Protein AF-A0A2N6AGU2-F1 (afdb_monomer)

Secondary structure (DSSP, 8-state):
----S--SSSS-SS-------S----HHHHHHHH---SS--------STTSTTHHHHHHHTTTTSHHHHHHHHHHH--HHHHHHHHHHTTTS---HHHHHHHHHTTTTTS-HHHHHHHHHHHHHHHHHSS-SS---GGGS--SHHHHHHHHHHHHHHHHHHHHHHHHHHGGGS-HHHHHHHHHHHHHHHHHHHHHHHHTS---STTHHHHHHHHHHHHHHHHHHHHHHHHTT-PPPPSSS-HHHHHHHHHHHHHHHHHHHHHH-HHHHHHSS--HHHHHHHHHHHHHHHHHHHHHHHHH-TTS-GGGTHHHHHHHHHHHHHHHHHHHHTT-

Foldseek 3Di:
DDDDDDDDDDDPDPDPDDDPDDPDDDLVRLLVVLDAAPDDFAPDQPPDLVCQACQLLVLVVCLVPLVSSVVSCVVRNGLQSVLLCQCVVSVHQRDLSNSSNSLSNCCVPADVQLSVVLSVQSVVCVVVVDHPDRDHSCVRDDFLSSVLSVVVSVLVVLVVVLVVLLVVLLVPDDPVLNVLSVLLVVLLVVLLVLCLVAAQKCDDRNSSVVSSVSSSVSSVVVSVQVVCLLVVNRFFADPDFLVRLVVLLVVLLVLLLVLLVVCDDPNPVVTGHHSVSSVSSVVSLVSNLVSQLVSSCVSPVVDDSRRRNSVSSNVSSVSSVVSSVVSVVVD

Structure (mmCIF, N/CA/C/O backbone):
data_AF-A0A2N6AGU2-F1
#
_entry.id   AF-A0A2N6AGU2-F1
#
loop_
_atom_site.group_PDB
_atom_site.id
_atom_site.type_symbol
_atom_site.label_atom_id
_atom_site.label_alt_id
_atom_site.label_comp_id
_atom_site.label_asym_id
_atom_site.label_entity_id
_atom_site.label_seq_id
_atom_site.pdbx_PDB_ins_code
_atom_site.Cartn_x
_atom_site.Cartn_y
_atom_site.Cartn_z
_atom_site.occupancy
_atom_site.B_iso_or_equiv
_atom_site.auth_seq_id
_atom_site.auth_comp_id
_atom_site.auth_asym_id
_atom_site.auth_atom_id
_atom_site.pdbx_PDB_model_num
ATOM 1 N N . MET A 1 1 ? 10.082 -11.361 18.915 1.00 33.66 1 MET A N 1
ATOM 2 C CA . MET A 1 1 ? 9.966 -11.998 17.586 1.00 33.66 1 MET A CA 1
ATOM 3 C C . MET A 1 1 ? 9.867 -10.893 16.546 1.00 33.66 1 MET A C 1
ATOM 5 O O . MET A 1 1 ? 8.775 -10.422 16.294 1.00 33.66 1 MET A O 1
ATOM 9 N N . ASN A 1 2 ? 11.007 -10.411 16.050 1.00 28.41 2 ASN A N 1
ATOM 10 C CA . ASN A 1 2 ? 11.115 -9.435 14.959 1.00 28.41 2 ASN A CA 1
ATOM 11 C C . ASN A 1 2 ? 12.476 -9.676 14.291 1.00 28.41 2 ASN A C 1
ATOM 13 O O . ASN A 1 2 ? 13.447 -8.972 14.541 1.00 28.41 2 ASN A O 1
ATOM 17 N N . HIS A 1 3 ? 12.553 -10.743 13.502 1.00 26.11 3 HIS A N 1
ATOM 18 C CA . HIS A 1 3 ? 13.634 -10.974 12.549 1.00 26.11 3 HIS A CA 1
ATOM 19 C C . HIS A 1 3 ? 13.009 -10.881 11.164 1.00 26.11 3 HIS A C 1
ATOM 21 O O . HIS A 1 3 ? 12.566 -11.895 10.647 1.00 26.11 3 HIS A O 1
ATOM 27 N N . LEU A 1 4 ? 12.865 -9.667 10.625 1.00 31.89 4 LEU A N 1
ATOM 28 C CA . LEU A 1 4 ? 12.506 -9.431 9.214 1.00 31.89 4 LEU A CA 1
ATOM 29 C C . LEU A 1 4 ? 12.685 -7.955 8.820 1.00 31.89 4 LEU A C 1
ATOM 31 O O . LEU A 1 4 ? 11.910 -7.387 8.065 1.00 31.89 4 LEU A O 1
ATOM 35 N N . ALA A 1 5 ? 13.731 -7.319 9.347 1.00 33.03 5 ALA A N 1
ATOM 36 C CA . ALA A 1 5 ? 14.126 -5.965 8.966 1.00 33.03 5 ALA A CA 1
ATOM 37 C C . ALA A 1 5 ? 15.646 -5.887 8.779 1.00 33.03 5 ALA A C 1
ATOM 39 O O . ALA A 1 5 ? 16.282 -5.016 9.339 1.00 33.03 5 ALA A O 1
ATOM 40 N N . PHE A 1 6 ? 16.240 -6.848 8.068 1.00 32.69 6 PHE A N 1
ATOM 41 C CA . PHE A 1 6 ? 17.632 -6.800 7.596 1.00 32.69 6 PHE A CA 1
ATOM 42 C C . PHE A 1 6 ? 17.820 -7.901 6.542 1.00 32.69 6 PHE A C 1
ATOM 44 O O . PHE A 1 6 ? 18.349 -8.966 6.828 1.00 32.69 6 PHE A O 1
ATOM 51 N N . PHE A 1 7 ? 17.306 -7.690 5.329 1.00 29.58 7 PHE A N 1
ATOM 52 C CA . PHE A 1 7 ? 17.559 -8.601 4.200 1.00 29.58 7 PHE A CA 1
ATOM 53 C C . PHE A 1 7 ? 17.636 -7.858 2.858 1.00 29.58 7 PHE A C 1
ATOM 55 O O . PHE A 1 7 ? 17.153 -8.336 1.841 1.00 29.58 7 PHE A O 1
ATOM 62 N N . PHE A 1 8 ? 18.242 -6.665 2.855 1.00 36.88 8 PHE A N 1
ATOM 63 C CA . PHE A 1 8 ? 18.457 -5.891 1.624 1.00 36.88 8 PHE A CA 1
ATOM 64 C C . PHE A 1 8 ? 19.893 -5.395 1.408 1.00 36.88 8 PHE A C 1
ATO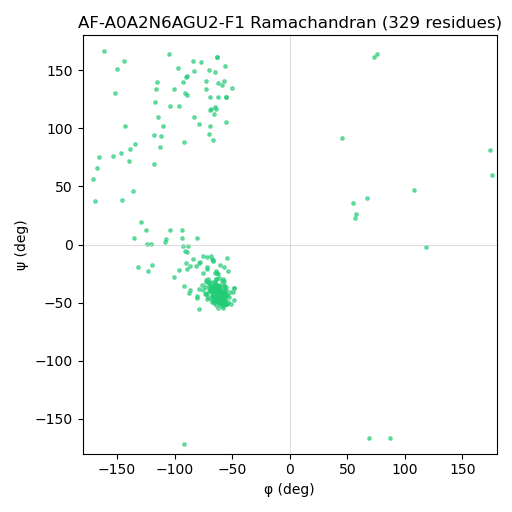M 66 O O . PHE A 1 8 ? 20.102 -4.493 0.608 1.00 36.88 8 PHE A O 1
ATOM 73 N N . LEU A 1 9 ? 20.905 -5.975 2.069 1.00 35.84 9 LEU A N 1
ATOM 74 C CA . LEU A 1 9 ? 22.280 -5.457 1.940 1.00 35.84 9 LEU A CA 1
ATOM 75 C C . LEU A 1 9 ? 23.410 -6.475 1.747 1.00 35.84 9 LEU A C 1
ATOM 77 O O . LEU A 1 9 ? 24.557 -6.062 1.672 1.00 35.84 9 LEU A O 1
AT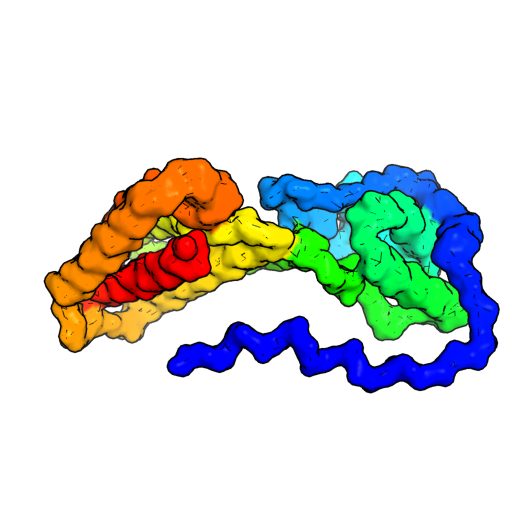OM 81 N N . TYR A 1 10 ? 23.136 -7.770 1.583 1.00 31.14 10 TYR A N 1
ATOM 82 C CA . TYR A 1 10 ? 24.204 -8.749 1.338 1.00 31.14 10 TYR A CA 1
ATOM 83 C C . TYR A 1 10 ? 23.736 -9.886 0.428 1.00 31.14 10 TYR A C 1
ATOM 85 O O . TYR A 1 10 ? 23.437 -10.966 0.919 1.00 31.14 10 TYR A O 1
ATOM 93 N N . LEU A 1 11 ? 23.668 -9.648 -0.889 1.00 33.78 11 LEU A N 1
ATOM 94 C CA . LEU A 1 11 ? 23.888 -10.703 -1.894 1.00 33.78 11 LEU A CA 1
ATOM 95 C C . LEU A 1 11 ? 24.068 -10.141 -3.321 1.00 33.78 11 LEU A C 1
ATOM 97 O O . LEU A 1 11 ? 23.242 -10.380 -4.191 1.00 33.78 11 LEU A O 1
ATOM 101 N N . SER A 1 12 ? 25.146 -9.395 -3.582 1.00 35.50 12 SER A N 1
ATOM 102 C CA . SER A 1 12 ? 25.634 -9.172 -4.961 1.00 35.50 12 SER A CA 1
ATOM 103 C C . SER A 1 12 ? 26.999 -8.479 -4.988 1.00 35.50 12 SER A C 1
ATOM 105 O O . SER A 1 12 ? 27.162 -7.424 -5.590 1.00 35.50 12 SER A O 1
ATOM 107 N N . ILE A 1 13 ? 28.000 -9.061 -4.327 1.00 43.50 13 ILE A N 1
ATOM 108 C CA . ILE A 1 13 ? 29.414 -8.765 -4.606 1.00 43.50 13 ILE A CA 1
ATOM 109 C C . ILE A 1 13 ? 30.154 -10.097 -4.559 1.00 43.50 13 ILE A C 1
ATOM 111 O O . ILE A 1 13 ? 30.661 -10.469 -3.510 1.00 43.50 13 ILE A O 1
ATOM 115 N N . SER A 1 14 ? 30.113 -10.857 -5.655 1.00 40.50 14 SER A N 1
ATOM 116 C CA . SER A 1 14 ? 31.069 -11.920 -6.026 1.00 40.50 14 SER A CA 1
ATOM 117 C C . SER A 1 14 ? 30.544 -12.629 -7.274 1.00 40.50 14 SER A C 1
ATOM 119 O O . SER A 1 14 ? 29.860 -13.634 -7.148 1.00 40.50 14 SER A O 1
ATOM 121 N N . LEU A 1 15 ? 30.781 -12.037 -8.451 1.00 39.84 15 LEU A N 1
ATOM 122 C CA . LEU A 1 15 ? 30.888 -12.669 -9.783 1.00 39.84 15 LEU A CA 1
ATOM 123 C C . LEU A 1 15 ? 31.063 -11.539 -10.822 1.00 39.84 15 LEU A C 1
ATOM 125 O O . LEU A 1 15 ? 30.243 -11.319 -11.704 1.00 39.84 15 LEU A O 1
ATOM 129 N N . LEU A 1 16 ? 32.133 -10.759 -10.656 1.00 42.75 16 LEU A N 1
ATOM 130 C CA . LEU A 1 16 ? 32.690 -9.883 -11.690 1.00 42.75 16 LEU A CA 1
ATOM 131 C C . LEU A 1 16 ? 34.108 -10.388 -11.955 1.00 42.75 16 LEU A C 1
ATOM 133 O O . LEU A 1 16 ? 35.095 -9.778 -11.558 1.00 42.75 16 LEU A O 1
ATOM 137 N N . THR A 1 17 ? 34.204 -11.570 -12.554 1.00 46.03 17 THR A N 1
ATOM 138 C CA . THR A 1 17 ? 35.455 -12.083 -13.111 1.00 46.03 17 THR A CA 1
ATOM 139 C C . THR A 1 17 ? 35.328 -12.082 -14.625 1.00 46.03 17 THR A C 1
ATOM 141 O O . THR A 1 17 ? 34.656 -12.937 -15.186 1.00 46.03 17 THR A O 1
ATOM 144 N N . GLN A 1 18 ? 35.957 -11.065 -15.219 1.00 48.44 18 GLN A N 1
ATOM 145 C CA . GLN A 1 18 ? 36.641 -11.072 -16.515 1.00 48.44 18 GLN A CA 1
ATOM 146 C C . GLN A 1 18 ? 35.924 -11.747 -17.693 1.00 48.44 18 GLN A C 1
ATOM 148 O O . GLN A 1 18 ? 36.190 -12.901 -18.002 1.00 48.44 18 GLN A O 1
ATOM 153 N N . ASP A 1 19 ? 35.165 -10.946 -18.443 1.00 41.69 19 ASP A N 1
ATOM 154 C CA . ASP A 1 19 ? 35.103 -11.077 -19.901 1.00 41.69 19 ASP A CA 1
ATOM 155 C C . ASP A 1 19 ? 35.775 -9.839 -20.505 1.00 41.69 19 ASP A C 1
ATOM 157 O O . ASP A 1 19 ? 35.185 -8.770 -20.647 1.00 41.69 19 ASP A O 1
ATOM 161 N N . THR A 1 20 ? 37.069 -9.964 -20.788 1.00 54.91 20 THR A N 1
ATOM 162 C CA . THR A 1 20 ? 37.845 -8.997 -21.565 1.00 54.91 20 THR A CA 1
ATOM 163 C C . THR A 1 20 ? 37.796 -9.406 -23.035 1.00 54.91 20 THR A C 1
ATOM 165 O O . THR A 1 20 ? 38.132 -10.548 -23.340 1.00 54.91 20 THR A O 1
ATOM 168 N N . HIS A 1 21 ? 37.462 -8.451 -23.916 1.00 45.69 21 HIS A N 1
ATOM 169 C CA . HIS A 1 21 ? 37.548 -8.484 -25.393 1.00 45.69 21 HIS A CA 1
ATOM 170 C C . HIS A 1 21 ? 36.240 -8.577 -26.203 1.00 45.69 21 HIS A C 1
ATOM 172 O O . HIS A 1 21 ? 36.178 -9.257 -27.225 1.00 45.69 21 HIS A O 1
ATOM 178 N N . ALA A 1 22 ? 35.243 -7.762 -25.861 1.00 46.53 22 ALA A N 1
ATOM 179 C CA . ALA A 1 22 ? 34.424 -7.103 -26.880 1.00 46.53 22 ALA A CA 1
ATOM 180 C C . ALA A 1 22 ? 34.661 -5.597 -26.735 1.00 46.53 22 ALA A C 1
ATOM 182 O O . ALA A 1 22 ? 34.728 -5.103 -25.617 1.00 46.53 22 ALA A O 1
ATOM 183 N N . SER A 1 23 ? 34.887 -4.878 -27.833 1.00 48.09 23 SER A N 1
ATOM 184 C CA . SER A 1 23 ? 35.089 -3.427 -27.814 1.00 48.09 23 SER A CA 1
ATOM 185 C C . SER A 1 23 ? 33.896 -2.753 -27.127 1.00 48.09 23 SER A C 1
ATOM 187 O O . SER A 1 23 ? 32.810 -2.704 -27.711 1.00 48.09 23 SER A O 1
ATOM 189 N N . ASP A 1 24 ? 34.091 -2.296 -25.888 1.00 60.16 24 ASP A N 1
ATOM 190 C CA . ASP A 1 24 ? 33.071 -1.620 -25.089 1.00 60.16 24 ASP A CA 1
ATOM 191 C C . ASP A 1 24 ? 32.754 -0.279 -25.746 1.00 60.16 24 ASP A C 1
ATOM 193 O O . ASP A 1 24 ? 33.393 0.737 -25.470 1.00 60.16 24 ASP A O 1
ATOM 197 N N . LEU A 1 25 ? 31.775 -0.279 -26.653 1.00 75.00 25 LEU A N 1
ATOM 198 C CA . LEU A 1 25 ? 31.131 0.961 -27.053 1.00 75.00 25 LEU A CA 1
ATOM 199 C C . LEU A 1 25 ? 30.620 1.627 -25.778 1.00 75.00 25 LEU A C 1
ATOM 201 O O . LEU A 1 25 ? 29.886 1.025 -24.988 1.00 75.00 25 LEU A O 1
ATOM 205 N N . SER A 1 26 ? 31.001 2.881 -25.588 1.00 89.50 26 SER A N 1
ATOM 206 C CA . SER A 1 26 ? 30.411 3.724 -24.561 1.00 89.50 26 SER A CA 1
ATOM 207 C C . SER A 1 26 ? 28.895 3.794 -24.763 1.00 89.50 26 SER A C 1
ATOM 209 O O . SER A 1 26 ? 28.383 3.679 -25.882 1.00 89.50 26 SER A O 1
ATOM 211 N N . PHE A 1 27 ? 28.136 4.034 -23.693 1.00 91.12 27 PHE A N 1
ATOM 212 C CA . PHE A 1 27 ? 26.681 4.176 -23.819 1.00 91.12 27 PHE A CA 1
ATOM 213 C C . PHE A 1 27 ? 26.285 5.304 -24.782 1.00 91.12 27 PHE A C 1
ATOM 215 O O . PHE A 1 27 ? 25.275 5.187 -25.472 1.00 91.12 27 PHE A O 1
ATOM 222 N N . VAL A 1 28 ? 27.116 6.345 -24.899 1.00 91.69 28 VAL A N 1
ATOM 223 C CA . VAL A 1 28 ? 26.940 7.438 -25.867 1.00 91.69 28 VAL A CA 1
ATOM 224 C C . VAL A 1 28 ? 27.017 6.924 -27.304 1.00 91.69 28 VAL A C 1
ATOM 226 O O . VAL A 1 28 ? 26.175 7.281 -28.129 1.00 91.69 28 VAL A O 1
ATOM 229 N N . GLU A 1 29 ? 27.982 6.062 -27.621 1.00 95.12 29 GLU A N 1
ATOM 230 C CA . GLU A 1 29 ? 28.107 5.455 -28.950 1.00 95.12 29 GLU A CA 1
ATOM 231 C C . GLU A 1 29 ? 26.943 4.508 -29.239 1.00 95.12 29 GLU A C 1
ATOM 233 O O . GLU A 1 29 ? 26.347 4.590 -30.313 1.00 95.12 29 GLU A O 1
ATOM 238 N N . ILE A 1 30 ? 26.549 3.682 -28.261 1.00 95.44 30 ILE A N 1
ATOM 239 C CA . ILE A 1 30 ? 25.383 2.794 -28.381 1.00 95.44 30 ILE A CA 1
ATOM 240 C C . ILE A 1 30 ? 24.115 3.613 -28.665 1.00 95.44 30 ILE A C 1
ATOM 242 O O . ILE A 1 30 ? 23.354 3.286 -29.577 1.00 95.44 30 ILE A O 1
ATOM 246 N N . CYS A 1 31 ? 23.897 4.709 -27.936 1.00 96.06 31 CYS A N 1
ATOM 247 C CA . CYS A 1 31 ? 22.754 5.592 -28.152 1.00 96.06 31 CYS A CA 1
ATOM 248 C C . CYS A 1 31 ? 22.817 6.339 -29.487 1.00 96.06 31 CYS A C 1
ATOM 250 O O . CYS A 1 31 ? 21.797 6.485 -30.161 1.00 96.06 31 CYS A O 1
ATOM 252 N N . THR A 1 32 ? 24.008 6.765 -29.908 1.00 96.06 32 THR A N 1
ATOM 253 C CA . THR A 1 32 ? 24.219 7.398 -31.217 1.00 96.06 32 THR A CA 1
ATOM 254 C C . THR A 1 32 ? 23.884 6.425 -32.346 1.00 96.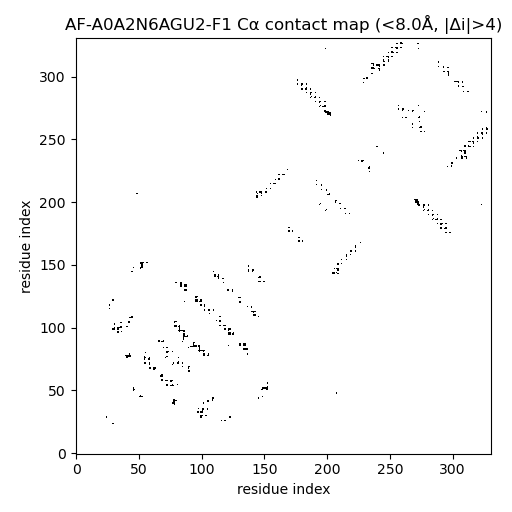06 32 THR A C 1
ATOM 256 O O . THR A 1 32 ? 23.168 6.789 -33.280 1.00 96.06 32 THR A O 1
ATOM 259 N N . GLN A 1 33 ? 24.328 5.172 -32.231 1.00 96.25 33 GLN A N 1
ATOM 260 C CA . GLN A 1 33 ? 24.053 4.113 -33.198 1.00 96.25 33 GLN A CA 1
ATOM 261 C C . GLN A 1 33 ? 22.571 3.721 -33.233 1.00 96.25 33 GLN A C 1
ATOM 263 O O . GLN A 1 33 ? 22.019 3.500 -34.311 1.00 96.25 33 GLN A O 1
ATOM 268 N N . ALA A 1 34 ? 21.908 3.666 -32.075 1.00 96.06 34 ALA A N 1
ATOM 269 C CA . ALA A 1 34 ? 20.474 3.401 -31.990 1.00 96.06 34 ALA A CA 1
ATOM 270 C C . ALA A 1 34 ? 19.624 4.509 -32.638 1.00 96.06 34 ALA A C 1
ATOM 272 O O . ALA A 1 34 ? 18.497 4.259 -33.076 1.00 96.06 34 ALA A O 1
ATOM 273 N N . GLY A 1 35 ? 20.165 5.727 -32.716 1.00 95.50 35 GLY A N 1
ATOM 274 C CA . GLY A 1 35 ? 19.489 6.889 -33.267 1.00 95.50 35 GLY A CA 1
ATOM 275 C C . GLY A 1 35 ? 18.327 7.367 -32.394 1.00 95.50 35 GLY A C 1
ATOM 276 O O . GLY A 1 35 ? 18.174 6.995 -31.231 1.00 95.50 35 GLY A O 1
ATOM 277 N N . LYS A 1 36 ? 17.485 8.235 -32.963 1.00 92.19 36 LYS A N 1
ATOM 278 C CA . LYS A 1 36 ? 16.306 8.770 -32.268 1.00 92.19 36 LYS A CA 1
ATOM 279 C C . LYS A 1 36 ? 15.082 7.875 -32.487 1.00 92.19 36 LYS A C 1
ATOM 281 O O . LYS A 1 36 ? 14.887 7.376 -33.600 1.00 92.19 36 LYS A O 1
ATOM 286 N N . PRO A 1 37 ? 14.200 7.734 -31.483 1.00 90.69 37 PRO A N 1
ATOM 287 C CA . PRO A 1 37 ? 12.948 7.017 -31.665 1.00 90.69 37 PRO A CA 1
ATOM 288 C C . PRO A 1 37 ? 12.075 7.719 -32.713 1.00 90.69 37 PRO A C 1
ATOM 290 O O . PRO A 1 37 ? 11.950 8.944 -32.728 1.00 90.69 37 PRO A O 1
ATOM 293 N N . LYS A 1 38 ? 11.422 6.934 -33.578 1.00 84.31 38 LYS A N 1
ATOM 294 C CA . LYS A 1 38 ? 10.536 7.457 -34.639 1.00 84.31 38 LYS A CA 1
ATOM 295 C C . LYS A 1 38 ? 9.304 8.178 -34.092 1.00 84.31 38 LYS A C 1
ATOM 297 O O . LYS A 1 38 ? 8.796 9.095 -34.726 1.00 84.31 38 LYS A O 1
ATOM 302 N N . ILE A 1 39 ? 8.810 7.739 -32.936 1.00 84.19 39 ILE A N 1
ATOM 303 C CA . ILE A 1 39 ? 7.701 8.375 -32.224 1.00 84.19 39 ILE A CA 1
ATOM 304 C C . ILE A 1 39 ? 8.277 8.911 -30.926 1.00 84.19 39 ILE A C 1
ATOM 306 O O . ILE A 1 39 ? 8.619 8.124 -30.043 1.00 84.19 39 ILE A O 1
ATOM 310 N N . ALA A 1 40 ? 8.379 10.233 -30.820 1.00 81.00 40 ALA A N 1
ATOM 311 C CA . ALA A 1 40 ? 8.823 10.879 -29.598 1.00 81.00 40 ALA A CA 1
ATOM 312 C C . ALA A 1 40 ? 7.808 10.602 -28.482 1.00 81.00 40 ALA A C 1
ATOM 314 O O . ALA A 1 40 ? 6.645 11.004 -28.550 1.00 81.00 40 ALA A O 1
ATOM 315 N N . LYS A 1 41 ? 8.261 9.902 -27.447 1.00 84.62 41 LYS A N 1
ATOM 316 C CA . LYS A 1 41 ? 7.528 9.702 -26.203 1.00 84.62 41 LYS A CA 1
ATOM 317 C C . LYS A 1 41 ? 8.314 10.376 -25.095 1.00 84.62 41 LYS A C 1
ATOM 319 O O . LYS A 1 41 ? 9.538 10.328 -25.087 1.00 84.62 41 LYS A O 1
ATOM 324 N N . LYS A 1 42 ? 7.610 11.041 -24.182 1.00 84.19 42 LYS A N 1
ATOM 325 C CA . LYS A 1 42 ? 8.247 11.563 -22.974 1.00 84.19 42 LYS A CA 1
ATOM 326 C C . LYS A 1 42 ? 8.552 10.387 -22.056 1.00 84.19 42 LYS A C 1
ATOM 328 O O . LYS A 1 42 ? 7.716 9.499 -21.928 1.00 84.19 42 LYS A O 1
ATOM 333 N N . CYS A 1 43 ? 9.698 10.423 -21.397 1.00 81.56 43 CYS A N 1
ATOM 334 C CA . CYS A 1 43 ? 9.962 9.565 -20.252 1.00 81.56 43 CYS A CA 1
ATOM 335 C C . CYS A 1 43 ? 9.240 10.191 -19.064 1.00 81.56 43 CYS A C 1
ATOM 337 O O . CYS A 1 43 ? 9.635 11.254 -18.581 1.00 81.56 43 CYS A O 1
ATOM 339 N N . GLN A 1 44 ? 8.104 9.613 -18.682 1.00 73.00 44 GLN A N 1
ATOM 340 C CA . GLN A 1 44 ? 7.293 10.155 -17.602 1.00 73.00 44 GLN A CA 1
ATOM 341 C C . GLN A 1 44 ? 7.711 9.501 -16.293 1.00 73.00 44 GLN A C 1
ATOM 343 O O . GLN A 1 44 ? 7.144 8.503 -15.863 1.00 73.00 44 GLN A O 1
ATOM 348 N N . PHE A 1 45 ? 8.700 10.102 -15.634 1.00 63.97 45 PHE A N 1
ATOM 349 C CA . PHE A 1 45 ? 8.961 9.809 -14.233 1.00 63.97 45 PHE A CA 1
ATOM 350 C C . PHE A 1 45 ? 8.032 10.641 -13.357 1.00 63.97 45 PHE A C 1
ATOM 352 O O . PHE A 1 45 ? 8.139 11.865 -13.283 1.00 63.97 45 PHE A O 1
ATOM 359 N N . TYR A 1 46 ? 7.076 9.968 -12.722 1.00 57.12 46 TYR A N 1
ATOM 360 C CA . TYR A 1 46 ? 6.100 10.591 -11.837 1.00 57.12 46 TYR A CA 1
ATOM 361 C C . TYR A 1 46 ? 6.791 11.059 -10.550 1.00 57.12 46 TYR A C 1
ATOM 363 O O . TYR A 1 46 ? 6.946 10.293 -9.604 1.00 57.12 46 TYR A O 1
ATOM 371 N N . SER A 1 47 ? 7.195 12.330 -10.496 1.00 45.41 47 SER A N 1
ATOM 372 C CA . SER A 1 47 ? 7.722 12.950 -9.271 1.00 45.41 47 SER A CA 1
ATOM 373 C C . SER A 1 47 ? 6.644 13.199 -8.206 1.00 45.41 47 SER A C 1
ATOM 375 O O . SER A 1 47 ? 6.976 13.512 -7.065 1.00 45.41 47 SER A O 1
ATOM 377 N N . ASN A 1 48 ? 5.358 13.053 -8.556 1.00 44.47 48 ASN A N 1
ATOM 378 C CA . ASN A 1 48 ? 4.228 13.337 -7.672 1.00 44.47 48 ASN A CA 1
ATOM 379 C C . ASN A 1 48 ? 3.419 12.057 -7.412 1.00 44.47 48 ASN A C 1
ATOM 381 O O . ASN A 1 48 ? 2.909 11.432 -8.344 1.00 44.47 48 ASN A O 1
ATOM 385 N N . SER A 1 49 ? 3.281 11.701 -6.132 1.00 42.12 49 SER A N 1
ATOM 386 C CA . SER A 1 49 ? 2.676 10.460 -5.621 1.00 42.12 49 SER A CA 1
ATOM 387 C C . SER A 1 49 ? 1.237 10.193 -6.058 1.00 42.12 49 SER A C 1
ATOM 389 O O . SER A 1 49 ? 0.797 9.051 -6.010 1.00 42.12 49 SER A O 1
ATOM 391 N N . GLU A 1 50 ? 0.512 11.214 -6.509 1.00 42.22 50 GLU A N 1
ATOM 392 C CA . GLU A 1 50 ? -0.904 11.110 -6.880 1.00 42.22 50 GLU A CA 1
ATOM 393 C C . GLU A 1 50 ? -1.138 10.484 -8.266 1.00 42.22 50 GLU A C 1
ATOM 395 O O . GLU A 1 50 ? -2.240 10.027 -8.538 1.00 42.22 50 GLU A O 1
ATOM 400 N N . ASN A 1 51 ? -0.108 10.402 -9.120 1.00 45.38 51 ASN A N 1
ATOM 401 C CA . ASN A 1 51 ? -0.199 9.810 -10.466 1.00 45.38 51 ASN A CA 1
ATOM 402 C C . ASN A 1 51 ? 0.832 8.689 -10.709 1.00 45.38 51 ASN A C 1
ATOM 404 O O . ASN A 1 51 ? 1.041 8.269 -11.849 1.00 45.38 51 ASN A O 1
ATOM 408 N N . MET A 1 52 ? 1.495 8.202 -9.652 1.00 43.41 52 MET A N 1
ATOM 409 C CA . MET A 1 52 ? 2.515 7.156 -9.755 1.00 43.41 52 MET A CA 1
ATOM 410 C C . MET A 1 52 ? 1.887 5.835 -10.212 1.00 43.41 52 MET A C 1
ATOM 412 O O . MET A 1 52 ? 1.140 5.203 -9.475 1.00 43.41 52 MET A O 1
ATOM 416 N N . GLY A 1 53 ? 2.224 5.407 -11.429 1.00 43.59 53 GLY A N 1
ATOM 417 C CA . GLY A 1 53 ? 1.964 4.050 -11.911 1.00 43.59 53 GLY A CA 1
ATOM 418 C C . GLY A 1 53 ? 1.041 3.935 -13.120 1.00 43.59 53 GLY A C 1
ATOM 419 O O . GLY A 1 53 ? 0.861 2.820 -13.592 1.00 43.59 53 GLY A O 1
ATOM 420 N N . ALA A 1 54 ? 0.479 5.023 -13.654 1.00 48.00 54 ALA A N 1
ATOM 421 C CA . ALA A 1 54 ? -0.687 4.930 -14.533 1.00 48.00 54 ALA A CA 1
ATOM 422 C C . ALA A 1 54 ? -0.451 4.311 -15.928 1.00 48.00 54 ALA A C 1
ATOM 424 O O . ALA A 1 54 ? -1.342 3.629 -16.407 1.00 48.00 54 ALA A O 1
ATOM 425 N N . MET A 1 55 ? 0.675 4.488 -16.627 1.00 53.97 55 MET A N 1
ATOM 426 C CA . MET A 1 55 ? 0.686 4.176 -18.077 1.00 53.97 55 MET A CA 1
ATOM 427 C C . MET A 1 55 ? 0.811 2.675 -18.427 1.00 53.97 55 MET A C 1
ATOM 429 O O . MET A 1 55 ? -0.110 2.132 -19.047 1.00 53.97 55 MET A O 1
ATOM 433 N N . TYR A 1 56 ? 1.843 1.958 -17.953 1.00 56.97 56 TYR A N 1
ATOM 434 C CA . TYR A 1 56 ? 1.919 0.495 -18.139 1.00 56.97 56 TYR A CA 1
ATOM 435 C C . TYR A 1 56 ? 0.734 -0.228 -17.474 1.00 56.97 56 TYR A C 1
ATOM 437 O O . TYR A 1 56 ? 0.197 -1.189 -18.021 1.00 56.97 56 TYR A O 1
ATOM 445 N N . THR A 1 57 ? 0.261 0.251 -16.315 1.00 61.81 57 THR A N 1
ATOM 446 C CA . THR A 1 57 ? -0.897 -0.345 -15.618 1.00 61.81 57 THR A CA 1
ATOM 447 C C . THR A 1 57 ? -2.209 -0.132 -16.338 1.00 61.81 57 THR A C 1
ATOM 449 O O . THR A 1 57 ? -3.001 -1.073 -16.405 1.00 61.81 57 THR A O 1
ATOM 452 N N . THR A 1 58 ? -2.423 1.057 -16.913 1.00 73.19 58 THR A N 1
ATOM 453 C CA . THR A 1 58 ? -3.634 1.374 -17.675 1.00 73.19 58 THR A CA 1
ATOM 454 C C . THR A 1 58 ? -3.809 0.354 -18.776 1.00 73.19 58 THR A C 1
ATOM 456 O O . THR A 1 58 ? -4.919 -0.103 -18.996 1.00 73.19 58 THR A O 1
ATOM 459 N N . CYS A 1 59 ? -2.727 -0.066 -19.428 1.00 84.75 59 CYS A N 1
ATOM 460 C CA . CYS A 1 59 ? -2.800 -1.039 -20.508 1.00 84.75 59 CYS A CA 1
ATOM 461 C C . CYS A 1 59 ? -2.672 -2.494 -20.040 1.00 84.75 59 CYS A C 1
ATOM 463 O O . CYS A 1 59 ? -3.040 -3.393 -20.788 1.00 84.75 59 CYS A O 1
ATOM 465 N N . ARG A 1 60 ? -2.194 -2.757 -18.817 1.00 81.56 60 ARG A N 1
ATOM 466 C CA . ARG A 1 60 ? -1.844 -4.108 -18.344 1.00 81.56 60 ARG A CA 1
ATOM 467 C C . ARG A 1 60 ? -2.986 -5.116 -18.419 1.00 81.56 60 ARG A C 1
ATOM 469 O O . ARG A 1 60 ? -2.761 -6.281 -18.725 1.00 81.56 60 ARG A O 1
ATOM 476 N N . HIS A 1 61 ? -4.217 -4.676 -18.172 1.00 83.19 61 HIS A N 1
ATOM 477 C CA . HIS A 1 61 ? -5.398 -5.537 -18.277 1.00 83.19 61 HIS A CA 1
ATOM 478 C C . HIS A 1 61 ? -5.600 -6.118 -19.693 1.00 83.19 61 HIS A C 1
ATOM 480 O O . HIS A 1 61 ? -6.300 -7.117 -19.848 1.00 83.19 61 HIS A O 1
ATOM 486 N N . LEU A 1 62 ? -4.956 -5.533 -20.710 1.00 88.62 62 LEU A N 1
ATOM 487 C CA . LEU A 1 62 ? -4.962 -5.988 -22.098 1.00 88.62 62 LEU A CA 1
ATOM 488 C C . LEU A 1 62 ? -3.798 -6.931 -22.436 1.00 88.62 62 LEU A C 1
ATOM 490 O O . LEU A 1 62 ? -3.761 -7.401 -23.562 1.00 88.62 62 LEU A O 1
ATOM 494 N N . GLU A 1 63 ? -2.873 -7.259 -21.520 1.00 86.31 63 GLU A N 1
ATOM 495 C CA . GLU A 1 63 ? -1.695 -8.115 -21.806 1.00 86.31 63 GLU A CA 1
ATOM 496 C C . GLU A 1 63 ? -2.052 -9.478 -22.439 1.00 86.31 63 GLU A C 1
ATOM 498 O O . GLU A 1 63 ? -1.221 -10.078 -23.120 1.00 86.31 63 GLU A O 1
ATOM 503 N N . LYS A 1 64 ? -3.288 -9.960 -22.241 1.00 90.19 64 LYS A N 1
ATOM 504 C CA . LYS A 1 64 ? -3.814 -11.191 -22.856 1.00 90.19 64 LYS A CA 1
ATOM 505 C C . LYS A 1 64 ? -4.102 -11.063 -24.358 1.00 90.19 64 LYS A C 1
ATOM 507 O O . LYS A 1 64 ? -4.151 -12.081 -25.039 1.00 90.19 64 LYS A O 1
ATOM 512 N N . ASP A 1 65 ? -4.282 -9.845 -24.862 1.00 94.69 65 ASP A N 1
ATOM 513 C CA . ASP A 1 65 ? -4.435 -9.517 -26.280 1.00 94.69 65 ASP A CA 1
ATOM 514 C C . ASP A 1 65 ? -3.271 -8.598 -26.698 1.00 94.69 65 ASP A C 1
ATOM 516 O O . ASP A 1 65 ? -3.334 -7.376 -26.519 1.00 94.69 65 ASP A O 1
ATOM 520 N N . PRO A 1 66 ? -2.178 -9.162 -27.247 1.00 92.00 66 PRO A N 1
ATOM 521 C CA . PRO A 1 66 ? -0.981 -8.397 -27.590 1.00 92.00 66 PRO A CA 1
ATOM 522 C C . PRO A 1 66 ? -1.238 -7.237 -28.560 1.00 92.00 66 PRO A C 1
ATOM 524 O O . PRO A 1 66 ? -0.563 -6.209 -28.471 1.00 92.00 66 PRO A O 1
ATOM 527 N N . ALA A 1 67 ? -2.218 -7.365 -29.459 1.00 94.38 67 ALA A N 1
ATOM 528 C CA . ALA A 1 67 ? -2.542 -6.328 -30.431 1.00 94.38 67 ALA A CA 1
ATOM 529 C C . ALA A 1 67 ? -3.226 -5.133 -29.754 1.00 94.38 67 ALA A C 1
ATOM 531 O O . ALA A 1 67 ? -2.826 -3.978 -29.963 1.00 94.38 67 ALA A O 1
ATOM 532 N N . LEU A 1 68 ? -4.215 -5.394 -28.891 1.00 93.62 68 LEU A N 1
ATOM 533 C CA . LEU A 1 68 ? -4.858 -4.352 -28.086 1.00 93.62 68 LEU A CA 1
ATOM 534 C C . LEU A 1 68 ? -3.892 -3.743 -27.071 1.00 93.62 68 LEU A C 1
ATOM 536 O O . LEU A 1 68 ? -3.880 -2.520 -26.905 1.00 93.62 68 LEU A O 1
ATOM 540 N N . PHE A 1 69 ? -3.044 -4.560 -26.447 1.00 91.00 69 PHE A N 1
ATOM 541 C CA . PHE A 1 69 ? -2.037 -4.090 -25.504 1.00 91.00 69 PHE A CA 1
ATOM 542 C C . PHE A 1 69 ? -1.054 -3.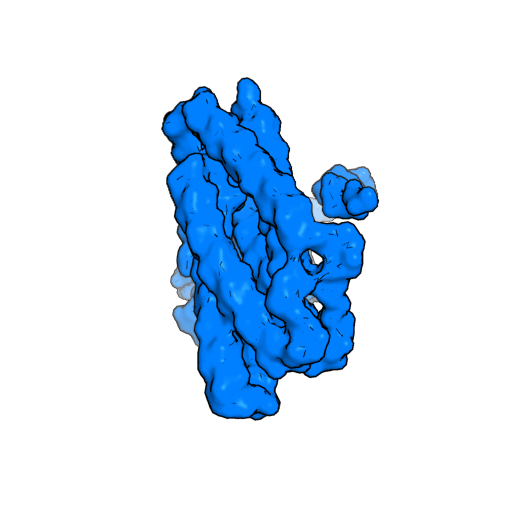132 -26.170 1.00 91.00 69 PHE A C 1
ATOM 544 O O . PHE A 1 69 ? -0.889 -2.000 -25.711 1.00 91.00 69 PHE A O 1
ATOM 551 N N . LYS A 1 70 ? -0.489 -3.525 -27.320 1.00 92.69 70 LYS A N 1
ATOM 552 C CA . LYS A 1 70 ? 0.360 -2.656 -28.140 1.00 92.69 70 LYS A CA 1
ATOM 553 C C . LYS A 1 70 ? -0.368 -1.360 -28.484 1.00 92.69 70 LYS A C 1
ATOM 555 O O . LYS A 1 70 ? 0.168 -0.282 -28.248 1.00 92.69 70 LYS A O 1
ATOM 560 N N . LYS A 1 71 ? -1.596 -1.426 -29.011 1.00 92.94 71 LYS A N 1
ATOM 561 C CA . LYS A 1 71 ? -2.373 -0.227 -29.374 1.00 92.94 71 LYS A CA 1
ATOM 562 C C . LYS A 1 71 ? -2.562 0.713 -28.180 1.00 92.94 71 LYS A C 1
ATOM 564 O O . LYS A 1 71 ? -2.448 1.931 -28.334 1.00 92.94 71 LYS A O 1
ATOM 569 N N . CYS A 1 72 ? -2.814 0.155 -27.000 1.00 91.62 72 CYS A N 1
ATOM 570 C CA . CYS A 1 72 ? -2.920 0.915 -25.767 1.00 91.62 72 CYS A CA 1
ATOM 571 C C . CYS A 1 72 ? -1.588 1.582 -25.396 1.00 91.62 72 CYS A C 1
ATOM 573 O O . CYS A 1 72 ? -1.578 2.794 -25.200 1.00 91.62 72 CYS A O 1
ATOM 575 N N . LEU A 1 73 ? -0.460 0.861 -25.404 1.00 89.81 73 LEU A N 1
ATOM 576 C CA . LEU A 1 73 ? 0.867 1.424 -25.104 1.00 89.81 73 LEU A CA 1
ATOM 577 C C . LEU A 1 73 ? 1.322 2.463 -26.145 1.00 89.81 73 LEU A C 1
ATOM 579 O O . LEU A 1 73 ? 1.925 3.477 -25.811 1.00 89.81 73 LEU A O 1
ATOM 583 N N . PHE A 1 74 ? 0.959 2.315 -27.416 1.00 90.50 74 PHE A N 1
ATOM 584 C CA . PHE A 1 74 ? 1.222 3.365 -28.404 1.00 90.50 74 PHE A CA 1
ATOM 585 C C . PHE A 1 74 ? 0.433 4.647 -28.107 1.00 90.50 74 PHE A C 1
ATOM 587 O O . PHE A 1 74 ? 0.949 5.748 -28.315 1.00 90.50 74 PHE A O 1
ATOM 594 N N . LYS A 1 75 ? -0.796 4.534 -27.590 1.00 90.94 75 LYS A N 1
ATOM 595 C CA . LYS A 1 75 ? -1.642 5.689 -27.259 1.00 90.94 75 LYS A CA 1
ATOM 596 C C . LYS A 1 75 ? -1.269 6.320 -25.916 1.00 90.94 75 LYS A C 1
ATOM 598 O O . LYS A 1 75 ? -1.127 7.536 -25.834 1.00 90.94 75 LYS A O 1
ATOM 603 N N . TYR A 1 76 ? -1.071 5.492 -24.900 1.00 88.12 76 TYR A N 1
ATOM 604 C CA . TYR A 1 76 ? -0.955 5.881 -23.499 1.00 88.12 76 TYR A CA 1
ATOM 605 C C . TYR A 1 76 ? 0.336 5.418 -22.839 1.00 88.12 76 TYR A C 1
ATOM 607 O O . TYR A 1 76 ? 0.486 5.665 -21.666 1.00 88.12 76 TYR A O 1
ATOM 615 N N . GLY A 1 77 ? 1.243 4.732 -23.519 1.00 87.31 77 GLY A N 1
ATOM 616 C CA . GLY A 1 77 ? 2.540 4.364 -22.954 1.00 87.31 77 GLY A CA 1
ATOM 617 C C . GLY A 1 77 ? 3.566 5.488 -23.078 1.00 87.31 77 GLY A C 1
ATOM 618 O O . GLY A 1 77 ? 3.445 6.376 -23.944 1.00 87.31 77 GLY A O 1
ATOM 619 N N . ASP A 1 78 ? 4.580 5.418 -22.224 1.00 89.75 78 ASP A N 1
ATOM 620 C CA . ASP A 1 78 ? 5.759 6.279 -22.232 1.00 89.75 78 ASP A CA 1
ATOM 621 C C . ASP A 1 78 ? 6.917 5.678 -23.060 1.00 89.75 78 ASP A C 1
ATOM 623 O O . ASP A 1 78 ? 6.743 4.710 -23.801 1.00 89.75 78 ASP A O 1
ATOM 627 N N . ALA A 1 79 ? 8.105 6.283 -23.015 1.00 93.06 79 ALA A N 1
ATOM 628 C CA . ALA A 1 79 ? 9.253 5.766 -23.758 1.00 93.06 79 ALA A CA 1
ATOM 629 C C . ALA A 1 79 ? 9.752 4.395 -23.253 1.00 93.06 79 ALA A C 1
ATOM 631 O O . ALA A 1 79 ? 10.121 3.556 -24.072 1.00 93.06 79 ALA A O 1
ATOM 632 N N . LEU A 1 80 ? 9.731 4.124 -21.946 1.00 92.56 80 LEU A N 1
ATOM 633 C CA . LEU A 1 80 ? 10.168 2.837 -21.391 1.00 92.56 80 LEU A CA 1
ATOM 634 C C . LEU A 1 80 ? 9.158 1.722 -21.697 1.00 92.56 80 LEU A C 1
ATOM 636 O O . LEU A 1 80 ? 9.558 0.588 -21.972 1.00 92.56 80 LEU A O 1
ATOM 640 N N . ASP A 1 81 ? 7.871 2.057 -21.765 1.00 91.44 81 ASP A N 1
ATOM 641 C CA . ASP A 1 81 ? 6.826 1.165 -22.268 1.00 91.44 81 ASP A CA 1
ATOM 642 C C . ASP A 1 81 ? 7.072 0.796 -23.736 1.00 91.44 81 ASP A C 1
ATOM 644 O O . ASP A 1 81 ? 6.997 -0.374 -24.124 1.00 91.44 81 ASP A O 1
ATOM 648 N N . MET A 1 82 ? 7.428 1.783 -24.565 1.00 94.06 82 MET A N 1
ATOM 649 C CA . MET A 1 82 ? 7.785 1.541 -25.963 1.00 94.06 82 MET A CA 1
ATOM 650 C C . MET A 1 82 ? 9.050 0.688 -26.090 1.00 94.06 82 MET A C 1
ATOM 652 O O . MET A 1 82 ? 9.099 -0.197 -26.948 1.00 94.06 82 MET A O 1
ATOM 656 N N . ALA A 1 83 ? 10.050 0.900 -25.230 1.00 95.50 83 ALA A N 1
ATOM 657 C CA . ALA A 1 83 ? 11.229 0.043 -25.179 1.00 95.50 83 ALA A CA 1
ATOM 658 C C . ALA A 1 83 ? 10.837 -1.417 -24.907 1.00 95.50 83 ALA A C 1
ATOM 660 O O . ALA A 1 83 ? 11.284 -2.305 -25.630 1.00 95.50 83 ALA A O 1
ATOM 661 N N . ALA A 1 84 ? 9.933 -1.670 -23.954 1.00 94.31 84 ALA A N 1
ATOM 662 C CA . ALA A 1 84 ? 9.423 -3.012 -23.673 1.00 94.31 84 ALA A CA 1
ATOM 663 C C . ALA A 1 84 ? 8.631 -3.617 -24.843 1.00 94.31 84 ALA A C 1
ATOM 665 O O . ALA A 1 84 ? 8.801 -4.801 -25.138 1.00 94.31 84 ALA A O 1
ATOM 666 N N . VAL A 1 85 ? 7.815 -2.828 -25.548 1.00 94.19 85 VAL A N 1
ATOM 667 C CA . VAL A 1 85 ? 7.093 -3.280 -26.752 1.00 94.19 85 VAL A CA 1
ATOM 668 C C . VAL A 1 85 ? 8.057 -3.799 -27.819 1.00 94.19 85 VAL A C 1
ATOM 670 O O . VAL A 1 85 ? 7.860 -4.901 -28.336 1.00 94.19 85 VAL A O 1
ATOM 673 N N . TYR A 1 86 ? 9.109 -3.034 -28.124 1.00 97.00 86 TYR A N 1
ATOM 674 C CA . TYR A 1 86 ? 10.084 -3.406 -29.151 1.00 97.00 86 TYR A CA 1
ATOM 675 C C . TYR A 1 86 ? 11.046 -4.503 -28.704 1.00 97.00 86 TYR A C 1
ATOM 677 O O . TYR A 1 86 ? 11.335 -5.402 -29.489 1.00 97.00 86 TYR A O 1
ATOM 685 N N . ALA A 1 87 ? 11.499 -4.474 -27.452 1.00 97.25 87 ALA A N 1
ATOM 686 C CA . ALA A 1 87 ? 12.391 -5.487 -26.903 1.00 97.25 87 ALA A CA 1
ATOM 687 C C . ALA A 1 87 ? 11.708 -6.861 -26.831 1.00 97.25 87 ALA A C 1
ATOM 689 O O . ALA A 1 87 ? 12.295 -7.864 -27.221 1.00 97.25 87 ALA A O 1
ATOM 690 N N . ASN A 1 88 ? 10.449 -6.911 -26.384 1.00 96.25 88 ASN A N 1
ATOM 691 C CA . ASN A 1 88 ? 9.729 -8.170 -26.174 1.00 96.25 88 ASN A CA 1
ATOM 692 C C . ASN A 1 88 ? 8.967 -8.672 -27.407 1.00 96.25 88 ASN A C 1
ATOM 694 O O . ASN A 1 88 ? 8.394 -9.758 -27.352 1.00 96.25 88 ASN A O 1
ATOM 698 N N . GLY A 1 89 ? 8.899 -7.895 -28.490 1.00 95.31 89 GLY A N 1
ATOM 699 C CA . GLY A 1 89 ? 8.133 -8.282 -29.673 1.00 95.31 89 GLY A CA 1
ATOM 700 C C . GLY A 1 89 ? 6.616 -8.318 -29.450 1.00 95.31 89 GLY A C 1
ATOM 701 O O . GLY A 1 89 ? 5.942 -9.236 -29.915 1.00 95.31 89 GLY A O 1
ATOM 702 N N . ILE A 1 90 ? 6.053 -7.355 -28.710 1.00 93.31 90 ILE A N 1
ATOM 703 C CA . ILE A 1 90 ? 4.608 -7.335 -28.413 1.00 93.31 90 ILE A CA 1
ATOM 704 C C . ILE A 1 90 ? 3.829 -7.029 -29.699 1.00 93.31 90 ILE A C 1
ATOM 706 O O . ILE A 1 90 ? 3.769 -5.878 -30.129 1.00 93.31 90 ILE A O 1
ATOM 710 N N . ASP A 1 91 ? 3.247 -8.064 -30.315 1.00 93.81 91 ASP A N 1
ATOM 711 C CA . ASP A 1 91 ? 2.554 -7.996 -31.614 1.00 93.81 91 ASP A CA 1
ATOM 712 C C . ASP A 1 91 ? 3.435 -7.395 -32.739 1.00 93.81 91 ASP A C 1
ATOM 714 O O . ASP A 1 91 ? 2.979 -6.609 -33.577 1.00 93.81 91 ASP A O 1
ATOM 718 N N . LEU A 1 92 ? 4.742 -7.696 -32.704 1.00 94.94 92 LEU A N 1
ATOM 719 C CA . LEU A 1 92 ? 5.753 -7.323 -33.704 1.00 94.94 92 LEU A CA 1
ATOM 720 C C . LEU A 1 92 ? 7.010 -8.203 -33.570 1.00 94.94 92 LEU A C 1
ATOM 722 O O . LEU A 1 92 ? 7.203 -8.875 -32.563 1.00 94.94 92 LEU A O 1
ATOM 726 N N . LYS A 1 93 ? 7.905 -8.190 -34.566 1.00 96.62 93 LYS A N 1
ATOM 727 C CA . LYS A 1 93 ? 9.224 -8.839 -34.432 1.00 96.62 93 LYS A CA 1
ATOM 728 C C . LYS A 1 93 ? 10.127 -8.016 -33.502 1.00 96.62 93 LYS A C 1
ATOM 730 O O . LYS A 1 93 ? 10.185 -6.804 -33.718 1.00 96.62 93 LYS A O 1
ATOM 735 N N . PRO A 1 94 ? 10.843 -8.630 -32.538 1.00 97.38 94 PRO A N 1
ATOM 736 C CA . PRO A 1 94 ? 11.755 -7.904 -31.657 1.00 97.38 94 PRO A CA 1
ATOM 737 C C . PRO A 1 94 ? 12.725 -6.993 -32.422 1.00 97.38 94 PRO A C 1
ATOM 739 O O . PRO A 1 94 ? 13.312 -7.402 -33.424 1.00 97.38 94 PRO A O 1
ATOM 742 N N . ASP A 1 95 ? 12.885 -5.759 -31.944 1.00 97.94 95 ASP A N 1
ATOM 743 C CA . ASP A 1 95 ? 13.776 -4.736 -32.507 1.00 97.94 95 ASP A CA 1
ATOM 744 C C . ASP A 1 95 ? 14.552 -4.077 -31.356 1.00 97.94 95 ASP A C 1
ATOM 746 O O . ASP A 1 95 ? 14.126 -3.078 -30.767 1.00 97.94 95 ASP A O 1
ATOM 750 N N . PHE A 1 96 ? 15.685 -4.685 -30.990 1.00 98.00 96 PHE A N 1
ATOM 751 C CA . PHE A 1 96 ? 16.482 -4.260 -29.836 1.00 98.00 96 PHE A CA 1
ATOM 752 C C . PHE A 1 96 ? 17.118 -2.884 -30.031 1.00 98.00 96 PHE A C 1
ATOM 754 O O . PHE A 1 96 ? 17.138 -2.097 -29.091 1.00 98.00 96 PHE A O 1
ATOM 761 N N . TRP A 1 97 ? 17.561 -2.541 -31.243 1.00 98.00 97 TRP A N 1
ATOM 762 C CA . TRP A 1 97 ? 18.089 -1.204 -31.529 1.00 98.00 97 TRP A CA 1
ATOM 763 C C . TRP A 1 97 ? 17.028 -0.129 -31.339 1.00 98.00 97 TRP A C 1
ATOM 765 O O . TRP A 1 97 ? 17.295 0.921 -30.754 1.00 98.00 97 TRP A O 1
ATOM 775 N N . ARG A 1 98 ? 15.786 -0.409 -31.743 1.00 97.81 98 ARG A N 1
ATOM 776 C CA . ARG A 1 98 ? 14.693 0.513 -31.461 1.00 97.81 98 ARG A CA 1
ATOM 777 C C . ARG A 1 98 ? 14.371 0.590 -29.977 1.00 97.81 98 ARG A C 1
ATOM 779 O O . ARG A 1 98 ? 14.141 1.694 -29.492 1.00 97.81 98 ARG A O 1
ATOM 786 N N . ALA A 1 99 ? 14.394 -0.523 -29.248 1.00 97.56 99 ALA A N 1
ATOM 787 C CA . ALA A 1 99 ? 14.243 -0.491 -27.796 1.00 97.56 99 ALA A CA 1
ATOM 788 C C . ALA A 1 99 ? 15.325 0.379 -27.127 1.00 97.56 99 ALA A C 1
ATOM 790 O O . ALA A 1 99 ? 14.988 1.241 -26.317 1.00 97.56 99 ALA A O 1
ATOM 791 N N . ILE A 1 100 ? 16.591 0.238 -27.541 1.00 98.12 100 ILE A N 1
ATOM 792 C CA . ILE A 1 100 ? 17.710 1.080 -27.089 1.00 98.12 100 ILE A CA 1
ATOM 793 C C . ILE A 1 100 ? 17.423 2.555 -27.384 1.00 98.12 100 ILE A C 1
ATOM 795 O O . ILE A 1 100 ? 17.547 3.372 -26.479 1.00 98.12 100 ILE A O 1
ATOM 799 N N . SER A 1 101 ? 16.951 2.907 -28.588 1.00 97.81 101 SER A N 1
ATOM 800 C CA . SER A 1 101 ? 16.640 4.308 -28.937 1.00 97.81 101 SER A CA 1
ATOM 801 C C . SER A 1 101 ? 15.623 4.952 -27.982 1.00 97.81 101 SER A C 1
ATOM 803 O O . SER A 1 101 ? 15.734 6.131 -27.644 1.00 97.81 101 SER A O 1
ATOM 805 N N . TYR A 1 102 ? 14.652 4.170 -27.496 1.00 97.00 102 TYR A N 1
ATOM 806 C CA . TYR A 1 102 ? 13.683 4.632 -26.508 1.00 97.00 102 TYR A CA 1
ATOM 807 C C . TYR A 1 102 ? 14.300 4.777 -25.114 1.00 97.00 102 TYR A C 1
ATOM 809 O O . TYR A 1 102 ? 14.063 5.795 -24.468 1.00 97.00 102 TYR A O 1
ATOM 817 N N . VAL A 1 103 ? 15.133 3.831 -24.667 1.00 96.38 103 VAL A N 1
ATOM 818 C CA . VAL A 1 103 ? 15.856 3.954 -23.385 1.00 96.38 103 VAL A CA 1
ATOM 819 C C . VAL A 1 103 ? 16.799 5.162 -23.397 1.00 96.38 103 VAL A C 1
ATOM 821 O O . VAL A 1 103 ? 16.792 5.945 -22.454 1.00 96.38 103 VAL A O 1
ATOM 824 N N . CYS A 1 104 ? 17.538 5.379 -24.487 1.00 96.62 104 CYS A N 1
ATOM 825 C CA . CYS A 1 104 ? 18.409 6.543 -24.687 1.00 96.62 104 CYS A CA 1
ATOM 826 C C . CYS A 1 104 ? 17.655 7.875 -24.624 1.00 96.62 104 CYS A C 1
ATOM 828 O O . CYS A 1 104 ? 18.194 8.869 -24.149 1.00 96.62 104 CYS A O 1
ATOM 830 N N . SER A 1 105 ? 16.380 7.908 -25.026 1.00 95.25 105 SER A N 1
ATOM 831 C CA . SER A 1 105 ? 15.557 9.113 -24.864 1.00 95.25 105 SER A CA 1
ATOM 832 C C . SER A 1 105 ? 15.223 9.450 -23.401 1.00 95.25 105 SER A C 1
ATOM 834 O O . SER A 1 105 ? 14.716 10.543 -23.146 1.00 95.25 105 SER A O 1
ATOM 836 N N . CYS A 1 106 ? 15.532 8.539 -22.464 1.00 92.69 106 CYS A N 1
ATOM 837 C CA . CYS A 1 106 ? 15.288 8.658 -21.026 1.00 92.69 106 CYS A CA 1
ATOM 838 C C . CYS A 1 106 ? 16.536 8.900 -20.170 1.00 92.69 106 CYS A C 1
ATOM 840 O O . CYS A 1 106 ? 16.410 8.903 -18.948 1.00 92.69 106 CYS A O 1
ATOM 842 N N . GLU A 1 107 ? 17.719 9.083 -20.764 1.00 90.50 107 GLU A N 1
ATOM 843 C CA . GLU A 1 107 ? 19.005 9.162 -20.047 1.00 90.50 107 GLU A CA 1
ATOM 844 C C . GLU A 1 107 ? 18.985 10.126 -18.844 1.00 90.50 107 GLU A C 1
ATOM 846 O O . GLU A 1 107 ? 19.523 9.813 -17.788 1.00 90.50 107 GLU A O 1
ATOM 851 N N . ASN A 1 108 ? 18.285 11.260 -18.960 1.00 87.62 108 ASN A N 1
ATOM 852 C CA . ASN A 1 108 ? 18.209 12.287 -17.912 1.00 87.62 108 ASN A CA 1
ATOM 853 C C . ASN A 1 108 ? 17.001 12.133 -16.965 1.00 87.62 108 ASN A C 1
ATOM 855 O O . ASN A 1 108 ? 16.728 13.028 -16.164 1.00 87.62 108 ASN A O 1
ATOM 859 N N . GLN A 1 109 ? 16.221 11.059 -17.098 1.00 87.12 109 GLN A N 1
ATOM 860 C CA . GLN A 1 109 ? 14.986 10.826 -16.340 1.00 87.12 109 GLN A CA 1
ATOM 861 C C . GLN A 1 109 ? 15.025 9.555 -15.486 1.00 87.12 109 GLN A C 1
ATOM 863 O O . GLN A 1 109 ? 14.213 9.432 -14.573 1.00 87.12 109 GLN A O 1
ATOM 868 N N . VAL A 1 110 ? 15.949 8.632 -15.758 1.00 88.38 110 VAL A N 1
ATOM 869 C CA . VAL A 1 110 ? 16.211 7.438 -14.937 1.00 88.38 110 VAL A CA 1
ATOM 870 C C . VAL A 1 110 ? 17.502 7.606 -14.138 1.00 88.38 110 VAL A C 1
ATOM 872 O O . VAL A 1 110 ? 18.321 8.472 -14.446 1.00 88.38 110 VAL A O 1
ATOM 875 N N . SER A 1 111 ? 17.715 6.779 -13.109 1.00 90.81 111 SER A N 1
ATOM 876 C CA . SER A 1 111 ? 19.021 6.772 -12.440 1.00 90.81 111 SER A CA 1
ATOM 877 C C . SER A 1 111 ? 20.114 6.276 -13.407 1.00 90.81 111 SER A C 1
ATOM 879 O O . SER A 1 111 ? 19.833 5.409 -14.241 1.00 90.81 111 SER A O 1
ATOM 881 N N . PRO A 1 112 ? 21.371 6.752 -13.299 1.00 92.69 112 PRO A N 1
ATOM 882 C CA . PRO A 1 112 ? 22.455 6.269 -14.157 1.00 92.69 112 PRO A CA 1
ATOM 883 C C . PRO A 1 112 ? 22.614 4.743 -14.108 1.00 92.69 112 PRO A C 1
ATOM 885 O O . PRO A 1 112 ? 22.690 4.096 -15.143 1.00 92.69 112 PRO A O 1
ATOM 888 N N . ALA A 1 113 ? 22.543 4.134 -12.921 1.00 93.56 113 ALA A N 1
ATOM 889 C CA . ALA A 1 113 ? 22.641 2.680 -12.783 1.00 93.56 113 ALA A CA 1
ATOM 890 C C . ALA A 1 113 ? 21.477 1.925 -13.463 1.00 93.56 113 ALA A C 1
ATOM 892 O O . ALA A 1 113 ? 21.703 0.891 -14.091 1.00 93.56 113 ALA A O 1
ATOM 893 N N . GLU A 1 114 ? 20.243 2.443 -13.375 1.00 94.50 114 GLU A N 1
ATOM 894 C CA . GLU A 1 114 ? 19.076 1.904 -14.096 1.00 94.50 114 GLU A CA 1
ATOM 895 C C . GLU A 1 114 ? 19.277 1.974 -15.614 1.00 94.50 114 GLU A C 1
ATOM 897 O O . GLU A 1 114 ? 19.038 0.993 -16.324 1.00 94.50 114 GLU A O 1
ATOM 902 N N . PHE A 1 115 ? 19.735 3.129 -16.103 1.00 95.25 115 PHE A N 1
ATOM 903 C CA . PHE A 1 115 ? 20.027 3.368 -17.511 1.00 95.25 115 PHE A CA 1
ATOM 904 C C . PHE A 1 115 ? 21.064 2.384 -18.051 1.00 95.25 115 PHE A C 1
ATOM 906 O O . PHE A 1 115 ? 20.795 1.661 -19.013 1.00 95.25 115 PHE A O 1
ATOM 913 N N . GLU A 1 116 ? 22.224 2.306 -17.399 1.00 95.12 116 GLU A N 1
ATOM 914 C CA . GLU A 1 116 ? 23.316 1.430 -17.814 1.00 95.12 116 GLU A CA 1
ATOM 915 C C . GLU A 1 116 ? 22.891 -0.037 -17.849 1.00 95.12 116 GLU A C 1
ATOM 917 O O . GLU A 1 116 ? 23.208 -0.754 -18.800 1.00 95.12 116 GLU A O 1
ATOM 922 N N . ALA A 1 117 ? 22.158 -0.496 -16.829 1.00 95.19 117 ALA A N 1
ATOM 923 C CA . ALA A 1 117 ? 21.687 -1.874 -16.756 1.00 95.19 117 ALA A CA 1
ATOM 924 C C . ALA A 1 117 ? 20.733 -2.212 -17.914 1.00 95.19 117 ALA A C 1
ATOM 926 O O . ALA A 1 117 ? 20.868 -3.269 -18.538 1.00 95.19 117 ALA A O 1
ATOM 927 N N . MET A 1 118 ? 19.812 -1.301 -18.252 1.00 96.81 118 MET A N 1
ATOM 928 C CA . MET A 1 118 ? 18.919 -1.468 -19.400 1.00 96.81 118 MET A CA 1
ATOM 929 C C . MET A 1 118 ? 19.684 -1.508 -20.726 1.00 96.81 118 MET A C 1
ATOM 931 O O . MET A 1 118 ? 19.443 -2.404 -21.538 1.00 96.81 118 MET A O 1
ATOM 935 N N . ILE A 1 119 ? 20.612 -0.568 -20.943 1.00 97.50 119 ILE A N 1
ATOM 936 C CA . ILE A 1 119 ? 21.402 -0.499 -22.179 1.00 97.50 119 ILE A CA 1
ATOM 937 C C . ILE A 1 119 ? 22.263 -1.752 -22.338 1.00 97.50 119 ILE A C 1
ATOM 939 O O . ILE A 1 119 ? 22.251 -2.348 -23.413 1.00 97.50 119 ILE A O 1
ATOM 943 N N . LYS A 1 120 ? 22.941 -2.212 -21.278 1.00 96.00 120 LYS A N 1
ATOM 944 C CA . LYS A 1 120 ? 23.760 -3.438 -21.304 1.00 96.00 120 LYS A CA 1
ATOM 945 C C . LYS A 1 120 ? 22.950 -4.657 -21.742 1.00 96.00 120 LYS A C 1
ATOM 947 O O . LYS A 1 120 ? 23.376 -5.379 -22.643 1.00 96.00 120 LYS A O 1
ATOM 952 N N . VAL A 1 121 ? 21.775 -4.879 -21.146 1.00 96.94 121 VAL A N 1
ATOM 953 C CA . VAL A 1 121 ? 20.940 -6.044 -21.489 1.00 96.94 121 VAL A CA 1
ATOM 954 C C . VAL A 1 121 ? 20.408 -5.957 -22.918 1.00 96.94 121 VAL A C 1
ATOM 956 O O . VAL A 1 121 ? 20.483 -6.940 -23.655 1.00 96.94 121 VAL A O 1
ATOM 959 N N . LEU A 1 122 ? 19.913 -4.792 -23.342 1.00 97.62 122 LEU A N 1
ATOM 960 C CA . LEU A 1 122 ? 19.403 -4.624 -24.703 1.00 97.62 122 LEU A CA 1
ATOM 961 C C . LEU A 1 122 ? 20.516 -4.714 -25.752 1.00 97.62 122 LEU A C 1
ATOM 963 O O . LEU A 1 122 ? 20.322 -5.344 -26.789 1.00 97.62 122 LEU A O 1
ATOM 967 N N . TYR A 1 123 ? 21.690 -4.137 -25.489 1.00 97.00 123 TYR A N 1
ATOM 968 C CA . TYR A 1 123 ? 22.832 -4.217 -26.396 1.00 97.00 123 TYR A CA 1
ATOM 969 C C . TYR A 1 123 ? 23.324 -5.657 -26.536 1.00 97.00 123 TYR A C 1
ATOM 971 O O . TYR A 1 123 ? 23.492 -6.129 -27.659 1.00 97.00 123 TYR A O 1
ATOM 979 N N . ARG A 1 124 ? 23.430 -6.415 -25.438 1.00 96.19 124 ARG A N 1
ATOM 980 C CA . ARG A 1 124 ? 23.725 -7.855 -25.505 1.00 96.19 124 ARG A CA 1
ATOM 981 C C . ARG A 1 124 ? 22.703 -8.600 -26.370 1.00 96.19 124 ARG A C 1
ATOM 983 O O . ARG A 1 124 ? 23.097 -9.412 -27.205 1.00 96.19 124 ARG A O 1
ATOM 990 N N . ALA A 1 125 ? 21.417 -8.262 -26.251 1.00 97.06 125 ALA A N 1
ATOM 991 C CA . ALA A 1 125 ? 20.360 -8.840 -27.078 1.00 97.06 125 ALA A CA 1
ATOM 992 C C . ALA A 1 125 ? 20.497 -8.507 -28.577 1.00 97.06 125 ALA A C 1
ATOM 994 O O . ALA A 1 125 ? 20.122 -9.327 -29.415 1.00 97.06 125 ALA A O 1
ATOM 995 N N . THR A 1 126 ? 21.084 -7.359 -28.951 1.00 96.81 126 THR A N 1
ATOM 996 C CA . THR A 1 126 ? 21.399 -7.066 -30.367 1.00 96.81 126 THR A CA 1
ATOM 997 C C . THR A 1 126 ? 22.412 -8.055 -30.949 1.00 96.81 126 THR A C 1
ATOM 999 O O . THR A 1 126 ? 22.293 -8.427 -32.116 1.00 96.81 126 THR A O 1
ATOM 1002 N N . GLN A 1 127 ? 23.363 -8.517 -30.132 1.00 95.50 127 GLN A N 1
ATOM 1003 C CA . GLN A 1 127 ? 24.435 -9.425 -30.545 1.00 95.50 127 GLN A CA 1
ATOM 1004 C C . GLN A 1 127 ? 23.948 -10.875 -30.595 1.00 95.50 127 GLN A C 1
ATOM 1006 O O . GLN A 1 127 ? 24.195 -11.597 -31.559 1.00 95.50 127 GLN A O 1
ATOM 1011 N N . THR A 1 128 ? 23.201 -11.298 -29.574 1.00 96.44 128 THR A N 1
ATOM 1012 C CA . THR A 1 128 ? 22.686 -12.671 -29.458 1.00 96.44 128 THR A CA 1
ATOM 1013 C C . THR A 1 128 ? 21.387 -12.895 -30.231 1.00 96.44 128 THR A C 1
ATOM 1015 O O . THR A 1 128 ? 20.960 -14.037 -30.394 1.00 96.44 128 THR A O 1
ATOM 1018 N N . LYS A 1 129 ? 20.738 -11.817 -30.692 1.00 95.75 129 LYS A N 1
ATOM 1019 C CA . LYS A 1 129 ? 19.386 -11.811 -31.277 1.00 95.75 129 LYS A CA 1
ATOM 1020 C C . LYS A 1 129 ? 18.317 -12.397 -30.347 1.00 95.75 129 LYS A C 1
ATOM 1022 O O . LYS A 1 129 ? 17.268 -12.829 -30.821 1.00 95.75 129 LYS A O 1
ATOM 1027 N N . ASN A 1 130 ? 18.564 -12.404 -29.037 1.00 95.12 130 ASN A N 1
ATOM 1028 C CA . ASN A 1 130 ? 17.644 -12.954 -28.052 1.00 95.12 130 ASN A CA 1
ATOM 1029 C C . ASN A 1 130 ? 17.753 -12.241 -26.697 1.00 95.12 130 ASN A C 1
ATOM 1031 O O . ASN A 1 130 ? 18.829 -11.794 -26.304 1.00 95.12 130 ASN A O 1
ATOM 1035 N N . LEU A 1 131 ? 16.645 -12.205 -25.958 1.00 95.38 131 LEU A N 1
ATOM 1036 C CA . LEU A 1 131 ? 16.625 -11.827 -24.548 1.00 95.38 131 LEU A CA 1
ATOM 1037 C C . LEU A 1 131 ? 16.564 -13.086 -23.680 1.00 95.38 131 LEU A C 1
ATOM 1039 O O . LEU A 1 131 ? 15.751 -13.971 -23.934 1.00 95.38 131 LEU A O 1
ATOM 1043 N N . GLU A 1 132 ? 17.391 -13.144 -22.635 1.00 92.19 132 GLU A N 1
ATOM 1044 C CA . GLU A 1 132 ? 17.307 -14.209 -21.623 1.00 92.19 132 GLU A CA 1
ATOM 1045 C C . GLU A 1 132 ? 15.956 -14.160 -20.892 1.00 92.19 132 GLU A C 1
ATOM 1047 O O . GLU A 1 132 ? 15.347 -15.190 -20.617 1.00 92.19 132 GLU A O 1
ATOM 1052 N N . GLU A 1 133 ? 15.448 -12.950 -20.642 1.00 92.88 133 GLU A N 1
ATOM 1053 C CA . GLU A 1 133 ? 14.162 -12.713 -19.998 1.00 92.88 133 GLU A CA 1
ATOM 1054 C C . GLU A 1 133 ? 13.452 -11.491 -20.587 1.00 92.88 133 GLU A C 1
ATOM 1056 O O . GLU A 1 133 ? 14.087 -10.586 -21.130 1.00 92.88 133 GLU A O 1
ATOM 1061 N N . LYS A 1 134 ? 12.121 -11.423 -20.437 1.00 93.81 134 LYS A N 1
ATOM 1062 C CA . LYS A 1 134 ? 11.339 -10.267 -20.903 1.00 93.81 134 LYS A CA 1
ATOM 1063 C C . LYS A 1 134 ? 11.869 -8.968 -20.290 1.00 93.81 134 LYS A C 1
ATOM 1065 O O . LYS A 1 134 ? 11.952 -8.834 -19.065 1.00 93.81 134 LYS A O 1
ATOM 1070 N N . PHE A 1 135 ? 12.162 -8.000 -21.151 1.00 95.06 135 PHE A N 1
ATOM 1071 C CA . PHE A 1 135 ? 12.592 -6.668 -20.764 1.00 95.06 135 PHE A CA 1
ATOM 1072 C C . PHE A 1 135 ? 11.436 -5.913 -20.106 1.00 95.06 135 PHE A C 1
ATOM 1074 O O . PHE A 1 135 ? 10.353 -5.780 -20.679 1.00 95.06 135 PHE A O 1
ATOM 1081 N N . HIS A 1 136 ? 11.676 -5.390 -18.908 1.00 91.44 136 HIS A N 1
ATOM 1082 C CA . HIS A 1 136 ? 10.746 -4.516 -18.207 1.00 91.44 136 HIS A CA 1
ATOM 1083 C C . HIS A 1 136 ? 11.551 -3.586 -17.300 1.00 91.44 136 HIS A C 1
ATOM 1085 O O . HIS A 1 136 ? 12.356 -4.069 -16.507 1.00 91.44 136 HIS A O 1
ATOM 1091 N N . PHE A 1 137 ? 11.299 -2.274 -17.361 1.00 90.75 137 PHE A N 1
ATOM 1092 C CA . PHE A 1 137 ? 12.039 -1.265 -16.589 1.00 90.75 137 PHE A CA 1
ATOM 1093 C C . PHE A 1 137 ? 12.179 -1.628 -15.098 1.00 90.75 137 PHE A C 1
ATOM 1095 O O . PHE A 1 137 ? 13.279 -1.642 -14.560 1.00 90.75 137 PHE A O 1
ATOM 1102 N N . CYS A 1 138 ? 11.076 -2.037 -14.460 1.00 90.38 138 CYS A N 1
ATOM 1103 C CA . CYS A 1 138 ? 11.042 -2.473 -13.058 1.00 90.38 138 CYS A CA 1
ATOM 1104 C C . CYS A 1 138 ? 12.018 -3.590 -12.649 1.00 90.38 138 CYS A C 1
ATOM 1106 O O . CYS A 1 138 ? 12.164 -3.833 -11.456 1.00 90.38 138 CYS A O 1
ATOM 1108 N N . ARG A 1 139 ? 12.673 -4.277 -13.592 1.00 92.00 139 ARG A N 1
ATOM 1109 C CA . ARG A 1 139 ? 13.729 -5.260 -13.303 1.00 92.00 139 ARG A CA 1
ATOM 1110 C C . ARG A 1 139 ? 15.099 -4.631 -13.056 1.00 92.00 139 ARG A C 1
ATOM 1112 O O . ARG A 1 139 ? 15.969 -5.291 -12.506 1.00 92.00 139 ARG A O 1
ATOM 1119 N N . TYR A 1 140 ? 15.284 -3.391 -13.490 1.00 93.88 140 TYR A N 1
ATOM 1120 C CA . TYR A 1 140 ? 16.559 -2.673 -13.456 1.00 93.88 140 TYR A CA 1
ATOM 1121 C C . TYR A 1 140 ? 16.576 -1.563 -12.409 1.00 93.88 140 TYR A C 1
ATOM 1123 O O . TYR A 1 140 ? 17.554 -0.835 -12.295 1.00 93.88 140 TYR A O 1
ATOM 1131 N N . VAL A 1 141 ? 15.483 -1.430 -11.660 1.00 90.88 141 VAL A N 1
ATOM 1132 C CA . VAL A 1 141 ? 15.286 -0.396 -10.655 1.00 90.88 141 VAL A CA 1
ATOM 1133 C C . VAL A 1 141 ? 16.305 -0.511 -9.531 1.00 90.88 141 VAL A C 1
ATOM 1135 O O . VAL A 1 141 ? 16.426 -1.549 -8.887 1.00 90.88 141 VAL A O 1
ATOM 1138 N N . THR A 1 142 ? 16.986 0.599 -9.272 1.00 89.25 142 THR A N 1
ATOM 1139 C CA . THR A 1 142 ? 17.970 0.749 -8.192 1.00 89.25 142 THR A CA 1
ATOM 1140 C C . THR A 1 142 ? 17.605 1.894 -7.255 1.00 89.25 142 THR A C 1
ATOM 1142 O O . THR A 1 142 ? 18.013 1.890 -6.095 1.00 89.25 142 THR A O 1
ATOM 1145 N N . SER A 1 143 ? 16.809 2.862 -7.721 1.00 87.00 143 SER A N 1
ATOM 1146 C CA . SER A 1 143 ? 16.322 3.956 -6.894 1.00 87.00 143 SER A CA 1
ATOM 1147 C C . SER A 1 143 ? 14.990 3.605 -6.228 1.00 87.00 143 SER A C 1
ATOM 1149 O O . SER A 1 143 ? 14.106 2.969 -6.805 1.00 87.00 143 SER A O 1
ATOM 1151 N N . SER A 1 144 ? 14.810 4.072 -4.999 1.00 85.25 144 SER A N 1
ATOM 1152 C CA . SER A 1 144 ? 13.558 3.926 -4.249 1.00 85.25 144 SER A CA 1
ATOM 1153 C C . SER A 1 144 ? 12.379 4.660 -4.899 1.00 85.25 144 SER A C 1
ATOM 1155 O O . SER A 1 144 ? 11.248 4.190 -4.797 1.00 85.25 144 SER A O 1
ATOM 1157 N N . ALA A 1 145 ? 12.627 5.760 -5.618 1.00 83.00 145 ALA A N 1
ATOM 1158 C CA . ALA A 1 145 ? 11.601 6.471 -6.380 1.00 83.00 145 ALA A CA 1
ATOM 1159 C C . ALA A 1 145 ? 11.083 5.619 -7.550 1.00 83.00 145 ALA A C 1
ATOM 1161 O O . ALA A 1 145 ? 9.873 5.424 -7.696 1.00 83.00 145 ALA A O 1
ATOM 1162 N N . SER A 1 146 ? 11.994 5.039 -8.335 1.00 85.06 146 SER A N 1
ATOM 1163 C CA . SER A 1 146 ? 11.654 4.089 -9.395 1.00 85.06 146 SER A CA 1
ATOM 1164 C C . SER A 1 146 ? 10.970 2.836 -8.830 1.00 85.06 146 SER A C 1
ATOM 1166 O O . SER A 1 146 ? 9.991 2.348 -9.399 1.00 85.06 146 SER A O 1
ATOM 1168 N N . ALA A 1 147 ? 11.415 2.346 -7.667 1.00 86.94 147 ALA A N 1
ATOM 1169 C CA . ALA A 1 147 ? 10.811 1.193 -6.996 1.00 86.94 147 ALA A CA 1
ATOM 1170 C C . ALA A 1 147 ? 9.381 1.489 -6.546 1.00 86.94 147 ALA A C 1
ATOM 1172 O O . ALA A 1 147 ? 8.486 0.677 -6.780 1.00 86.94 147 ALA A O 1
ATOM 1173 N N . ALA A 1 148 ? 9.144 2.674 -5.981 1.00 86.19 148 ALA A N 1
ATOM 1174 C CA . ALA A 1 148 ? 7.813 3.146 -5.635 1.00 86.19 148 ALA A CA 1
ATOM 1175 C C . ALA A 1 148 ? 6.895 3.213 -6.858 1.00 86.19 148 ALA A C 1
ATOM 1177 O O . ALA A 1 148 ? 5.765 2.737 -6.786 1.00 86.19 148 ALA A O 1
ATOM 1178 N N . ALA A 1 149 ? 7.369 3.735 -7.993 1.00 82.62 149 ALA A N 1
ATOM 1179 C CA . ALA A 1 149 ? 6.570 3.795 -9.219 1.00 82.62 149 ALA A CA 1
ATOM 1180 C C . ALA A 1 149 ? 6.191 2.390 -9.721 1.00 82.62 149 ALA A C 1
ATOM 1182 O O . ALA A 1 149 ? 5.038 2.129 -10.065 1.00 82.62 149 ALA A O 1
ATOM 1183 N N . CYS A 1 150 ? 7.148 1.462 -9.689 1.00 85.38 150 CYS A N 1
ATOM 1184 C CA . CYS A 1 150 ? 6.938 0.065 -10.056 1.00 85.38 150 CYS A CA 1
ATOM 1185 C C . CYS A 1 150 ? 5.995 -0.687 -9.112 1.00 85.38 150 CYS A C 1
ATOM 1187 O O . CYS A 1 150 ? 5.245 -1.565 -9.550 1.00 85.38 150 CYS A O 1
ATOM 1189 N N . TYR A 1 151 ? 6.026 -0.366 -7.820 1.00 87.00 151 TYR A N 1
ATOM 1190 C CA . TYR A 1 151 ? 5.154 -0.985 -6.832 1.00 87.00 151 TYR A CA 1
ATOM 1191 C C . TYR A 1 151 ? 3.739 -0.402 -6.858 1.00 87.00 151 TYR A C 1
ATOM 1193 O O . TYR A 1 151 ? 2.790 -1.180 -6.798 1.00 87.00 151 TYR A O 1
ATOM 1201 N N . ALA A 1 152 ? 3.579 0.912 -7.057 1.00 84.12 152 ALA A N 1
ATOM 1202 C CA . ALA A 1 152 ? 2.283 1.601 -7.115 1.00 84.12 152 ALA A CA 1
ATOM 1203 C C . ALA A 1 152 ? 1.291 0.910 -8.059 1.00 84.12 152 ALA A C 1
ATOM 1205 O O . ALA A 1 152 ? 0.123 0.694 -7.734 1.00 84.12 152 ALA A O 1
ATOM 1206 N N . ALA A 1 153 ? 1.815 0.470 -9.199 1.00 75.50 153 ALA A N 1
ATOM 1207 C CA . ALA A 1 153 ? 1.106 -0.293 -10.202 1.00 75.50 153 ALA A CA 1
ATOM 1208 C C . ALA A 1 153 ? 0.477 -1.596 -9.690 1.00 75.50 153 ALA A C 1
ATOM 1210 O O . ALA A 1 153 ? -0.680 -1.907 -9.972 1.00 75.50 153 ALA A O 1
ATOM 1211 N N . LYS A 1 154 ? 1.263 -2.384 -8.955 1.00 83.62 154 LYS A N 1
ATOM 1212 C CA . LYS A 1 154 ? 0.809 -3.641 -8.353 1.00 83.62 154 LYS A CA 1
ATOM 1213 C C . LYS A 1 154 ? -0.111 -3.357 -7.172 1.00 83.62 154 LYS A C 1
ATOM 1215 O O . LYS A 1 154 ? -1.159 -3.980 -7.057 1.00 83.62 154 LYS A O 1
ATOM 1220 N N . HIS A 1 155 ? 0.263 -2.382 -6.352 1.00 86.88 155 HIS A N 1
ATOM 1221 C CA . HIS A 1 155 ? -0.488 -1.957 -5.186 1.00 86.88 155 HIS A CA 1
ATOM 1222 C C . HIS A 1 155 ? -1.921 -1.557 -5.560 1.00 86.88 155 HIS A C 1
ATOM 1224 O O . HIS A 1 155 ? -2.850 -2.044 -4.935 1.00 86.88 155 HIS A O 1
ATOM 1230 N N . GLN A 1 156 ? -2.154 -0.764 -6.615 1.00 84.94 156 GLN A N 1
ATOM 1231 C CA . GLN A 1 156 ? -3.523 -0.391 -7.008 1.00 84.94 156 GLN A CA 1
ATOM 1232 C C . GLN A 1 156 ? -4.416 -1.611 -7.296 1.00 84.94 156 GLN A C 1
ATOM 1234 O O . GLN A 1 156 ? -5.555 -1.653 -6.835 1.00 84.94 156 GLN A O 1
ATOM 1239 N N . ALA A 1 157 ? -3.896 -2.613 -8.010 1.00 84.25 157 ALA A N 1
ATOM 1240 C CA . ALA A 1 157 ? -4.628 -3.851 -8.275 1.00 84.25 157 ALA A CA 1
ATOM 1241 C C . ALA A 1 157 ? -4.889 -4.653 -6.988 1.00 84.25 157 ALA A C 1
ATOM 1243 O O . ALA A 1 157 ? -5.985 -5.176 -6.806 1.00 84.25 157 ALA A O 1
ATOM 1244 N N . ILE A 1 158 ? -3.911 -4.708 -6.077 1.00 89.31 158 ILE A N 1
ATOM 1245 C CA . ILE A 1 158 ? -4.053 -5.374 -4.774 1.00 89.31 158 ILE A CA 1
ATOM 1246 C C . ILE A 1 158 ? -5.125 -4.682 -3.925 1.00 89.31 158 ILE A C 1
ATOM 1248 O O . ILE A 1 158 ? -6.024 -5.348 -3.421 1.00 89.31 158 ILE A O 1
ATOM 1252 N N . ILE A 1 159 ? -5.077 -3.353 -3.802 1.00 91.81 159 ILE A N 1
ATOM 1253 C CA . ILE A 1 159 ? -6.069 -2.580 -3.044 1.00 91.81 159 ILE A CA 1
ATOM 1254 C C . ILE A 1 159 ? -7.466 -2.761 -3.634 1.00 91.81 159 ILE A C 1
ATOM 1256 O O . ILE A 1 159 ? -8.417 -2.913 -2.872 1.00 91.81 159 ILE A O 1
ATOM 1260 N N . GLN A 1 160 ? -7.606 -2.763 -4.964 1.00 89.19 160 GLN A N 1
ATOM 1261 C CA . GLN A 1 160 ? -8.903 -3.012 -5.591 1.00 89.19 160 GLN A CA 1
ATOM 1262 C C . GLN A 1 160 ? -9.417 -4.418 -5.263 1.00 89.19 160 GLN A C 1
ATOM 1264 O O . GLN A 1 160 ? -10.548 -4.541 -4.812 1.00 89.19 160 GLN A O 1
ATOM 1269 N N . SER A 1 161 ? -8.575 -5.450 -5.378 1.00 92.81 161 SER A N 1
ATOM 1270 C CA . SER A 1 161 ? -8.948 -6.821 -5.003 1.00 92.81 161 SER A CA 1
ATOM 1271 C C . SER A 1 161 ? -9.393 -6.918 -3.541 1.00 92.81 161 SER A C 1
ATOM 1273 O O . SER A 1 161 ? -10.419 -7.519 -3.254 1.00 92.81 161 SER A O 1
ATOM 1275 N N . LEU A 1 162 ? -8.661 -6.293 -2.612 1.00 95.19 162 LEU A N 1
ATOM 1276 C CA . LEU A 1 162 ? -9.016 -6.297 -1.188 1.00 95.19 162 LEU A CA 1
ATOM 1277 C C . LEU A 1 162 ? -10.351 -5.587 -0.922 1.00 95.19 162 LEU A C 1
ATOM 1279 O O . LEU A 1 162 ? -11.109 -6.013 -0.053 1.00 95.19 162 LEU A O 1
ATOM 1283 N N . LYS A 1 163 ? -10.649 -4.508 -1.657 1.00 93.00 163 LYS A N 1
ATOM 1284 C CA . LYS A 1 163 ? -11.946 -3.821 -1.584 1.00 93.00 163 LYS A CA 1
ATOM 1285 C C . LYS A 1 163 ? -13.071 -4.698 -2.120 1.00 93.00 163 LYS A C 1
ATOM 1287 O O . LYS A 1 163 ? -14.081 -4.835 -1.438 1.00 93.00 163 LYS A O 1
ATOM 1292 N N . ASP A 1 164 ? -12.869 -5.332 -3.272 1.00 94.94 164 ASP A N 1
ATOM 1293 C CA . ASP A 1 164 ? -13.845 -6.246 -3.869 1.00 94.94 164 ASP A CA 1
ATOM 1294 C C . ASP A 1 164 ? -14.149 -7.419 -2.917 1.00 94.94 164 ASP A C 1
ATOM 1296 O O . ASP A 1 164 ? -15.311 -7.787 -2.734 1.00 94.94 164 ASP A O 1
ATOM 1300 N N . ASP A 1 165 ? -13.125 -7.961 -2.247 1.00 97.19 165 ASP A N 1
ATOM 1301 C CA . ASP A 1 165 ? -13.271 -9.017 -1.240 1.00 97.19 165 ASP A CA 1
ATOM 1302 C C . ASP A 1 165 ? -14.054 -8.532 -0.007 1.00 97.19 165 ASP A C 1
ATOM 1304 O O . ASP A 1 165 ? -14.977 -9.209 0.454 1.00 97.19 165 ASP A O 1
ATOM 1308 N N . LEU A 1 166 ? -13.741 -7.336 0.512 1.00 95.69 166 LEU A N 1
ATOM 1309 C CA . LEU A 1 166 ? -14.483 -6.721 1.621 1.00 95.69 166 LEU A CA 1
ATOM 1310 C C . LEU A 1 166 ? -15.954 -6.477 1.255 1.00 95.69 166 LEU A C 1
ATOM 1312 O O . LEU A 1 166 ? -16.840 -6.729 2.074 1.00 95.69 166 LEU A O 1
ATOM 1316 N N . GLU A 1 167 ? -16.237 -6.016 0.039 1.00 94.94 167 GLU A N 1
ATOM 1317 C CA . GLU A 1 167 ? -17.601 -5.819 -0.457 1.00 94.94 167 GLU A CA 1
ATOM 1318 C C . GLU A 1 167 ? -18.337 -7.152 -0.637 1.00 94.94 167 GLU A C 1
ATOM 1320 O O . GLU A 1 167 ? -19.515 -7.268 -0.278 1.00 94.94 167 GLU A O 1
ATOM 1325 N N . ALA A 1 168 ? -17.651 -8.183 -1.138 1.00 96.69 168 ALA A N 1
ATOM 1326 C CA . ALA A 1 168 ? -18.222 -9.505 -1.365 1.00 96.69 168 ALA A CA 1
ATOM 1327 C C . ALA A 1 168 ? -18.734 -10.162 -0.075 1.00 96.69 168 ALA A C 1
ATOM 1329 O O . ALA A 1 168 ? -19.777 -10.817 -0.117 1.00 96.69 168 ALA A O 1
ATOM 1330 N N . ILE A 1 169 ? -18.073 -9.936 1.066 1.00 95.94 169 ILE A N 1
ATOM 1331 C CA . ILE A 1 169 ? -18.512 -10.443 2.378 1.00 95.94 169 ILE A CA 1
ATOM 1332 C C . ILE A 1 169 ? -19.941 -9.975 2.707 1.00 95.94 169 ILE A C 1
ATOM 1334 O O . ILE A 1 169 ? -20.778 -10.771 3.147 1.00 95.94 169 ILE A O 1
ATOM 1338 N N . SER A 1 170 ? -20.259 -8.712 2.402 1.00 95.25 170 SER A N 1
ATOM 1339 C CA . SER A 1 170 ? -21.563 -8.107 2.711 1.00 95.25 170 SER A CA 1
ATOM 1340 C C . SER A 1 170 ? -22.739 -8.704 1.931 1.00 95.25 170 SER A C 1
ATOM 1342 O O . SER A 1 170 ? -23.893 -8.492 2.301 1.00 95.25 170 SER A O 1
ATOM 1344 N N . LYS A 1 171 ? -22.481 -9.477 0.864 1.00 95.81 171 LYS A N 1
ATOM 1345 C CA . LYS A 1 171 ? -23.535 -10.104 0.043 1.00 95.81 171 LYS A CA 1
ATOM 1346 C C . LYS A 1 171 ? -24.374 -11.115 0.825 1.00 95.81 171 LYS A C 1
ATOM 1348 O O . LYS A 1 171 ? -25.508 -11.379 0.442 1.00 95.81 171 LYS A O 1
ATOM 1353 N N . SER A 1 172 ? -23.817 -11.675 1.898 1.00 93.75 172 SER A N 1
ATOM 1354 C CA . SER A 1 172 ? -24.493 -12.644 2.770 1.00 93.75 172 SER A CA 1
ATOM 1355 C C . SER A 1 172 ? -25.234 -12.006 3.952 1.00 93.75 172 SER A C 1
ATOM 1357 O O . SER A 1 172 ? -25.915 -12.706 4.699 1.00 93.75 172 SER A O 1
ATOM 1359 N N . PHE A 1 173 ? -25.102 -10.691 4.145 1.00 96.81 173 PHE A N 1
ATOM 1360 C CA . PHE A 1 173 ? -25.615 -9.999 5.325 1.00 96.81 173 PHE A CA 1
ATOM 1361 C C . PHE A 1 173 ? -27.099 -9.656 5.189 1.00 96.81 173 PHE A C 1
ATOM 1363 O O . PHE A 1 173 ? -27.596 -9.353 4.103 1.00 96.81 173 PHE A O 1
ATOM 1370 N N . SER A 1 174 ? -27.810 -9.633 6.319 1.00 96.56 174 SER A N 1
ATOM 1371 C CA . SER A 1 174 ? -29.145 -9.026 6.384 1.00 96.56 174 SER A CA 1
ATOM 1372 C C . SER A 1 174 ? -29.082 -7.516 6.082 1.00 96.56 174 SER A C 1
ATOM 1374 O O . SER A 1 174 ? -28.022 -6.904 6.233 1.00 96.56 174 SER A O 1
ATOM 1376 N N . PRO A 1 175 ? -30.200 -6.856 5.717 1.00 96.44 175 PRO A N 1
ATOM 1377 C CA . PRO A 1 175 ? -30.197 -5.414 5.444 1.00 96.44 175 PRO A CA 1
ATOM 1378 C C . PRO A 1 175 ? -29.661 -4.554 6.601 1.00 96.44 175 PRO A C 1
ATOM 1380 O O . PRO A 1 175 ? -28.971 -3.564 6.365 1.00 96.44 175 PRO A O 1
ATOM 1383 N N . ALA A 1 176 ? -29.942 -4.945 7.849 1.00 94.00 176 ALA A N 1
ATOM 1384 C CA . ALA A 1 176 ? -29.433 -4.256 9.036 1.00 94.00 176 ALA A CA 1
ATOM 1385 C C . ALA A 1 176 ? -27.906 -4.410 9.169 1.00 94.00 176 ALA A C 1
ATOM 1387 O O . ALA A 1 176 ? -27.203 -3.406 9.270 1.00 94.00 176 ALA A O 1
ATOM 1388 N N . GLN A 1 177 ? -27.402 -5.646 9.066 1.00 96.19 177 GLN A N 1
ATOM 1389 C CA . GLN A 1 177 ? -25.964 -5.949 9.106 1.00 96.19 177 GLN A CA 1
ATOM 1390 C C . GLN A 1 177 ? -25.198 -5.302 7.948 1.00 96.19 177 GLN A C 1
ATOM 1392 O O . GLN A 1 177 ? -24.065 -4.863 8.105 1.00 96.19 177 GLN A O 1
ATOM 1397 N N . LYS A 1 178 ? -25.806 -5.214 6.763 1.00 97.44 178 LYS A N 1
ATOM 1398 C CA . LYS A 1 178 ? -25.188 -4.547 5.618 1.00 97.44 178 LYS A CA 1
ATOM 1399 C C . LYS A 1 178 ? -24.986 -3.055 5.888 1.00 97.44 178 LYS A C 1
ATOM 1401 O O . LYS A 1 178 ? -23.903 -2.535 5.642 1.00 97.44 178 LYS A O 1
ATOM 1406 N N . LYS A 1 179 ? -25.985 -2.381 6.467 1.00 97.06 179 LYS A N 1
ATOM 1407 C CA . LYS A 1 179 ? -25.902 -0.954 6.813 1.00 97.06 179 LYS A CA 1
ATOM 1408 C C . LYS A 1 179 ? -24.831 -0.667 7.876 1.00 97.06 179 LYS A C 1
ATOM 1410 O O . LYS A 1 179 ? -24.075 0.301 7.745 1.00 97.06 179 LYS A O 1
ATOM 1415 N N . SER A 1 180 ? -24.768 -1.475 8.938 1.00 97.00 180 SER A N 1
ATOM 1416 C CA . SER A 1 180 ? -23.735 -1.340 9.977 1.00 97.00 180 SER A CA 1
ATOM 1417 C C . SER A 1 180 ? -22.338 -1.606 9.403 1.00 97.00 180 SER A C 1
ATOM 1419 O O . SER A 1 180 ? -21.407 -0.846 9.676 1.00 97.00 180 SER A O 1
ATOM 1421 N N . TYR A 1 181 ? -22.211 -2.609 8.531 1.00 97.94 181 TYR A N 1
ATOM 1422 C CA . TYR A 1 181 ? -20.971 -2.951 7.846 1.00 97.94 181 TYR A CA 1
ATOM 1423 C C . TYR A 1 181 ? -20.479 -1.860 6.890 1.00 97.94 181 TYR A C 1
ATOM 1425 O O . TYR A 1 181 ? -19.306 -1.504 6.937 1.00 97.94 181 TYR A O 1
ATOM 1433 N N . GLU A 1 182 ? -21.352 -1.264 6.077 1.00 97.69 182 GLU A N 1
ATOM 1434 C CA . GLU A 1 182 ? -20.999 -0.131 5.205 1.00 97.69 182 GLU A CA 1
ATOM 1435 C C . GLU A 1 182 ? -20.485 1.065 6.023 1.00 97.69 182 GLU A C 1
ATOM 1437 O O . GLU A 1 182 ? -19.448 1.656 5.712 1.00 97.69 182 GLU A O 1
ATOM 1442 N N . THR A 1 183 ? -21.165 1.375 7.131 1.00 98.06 183 THR A N 1
ATOM 1443 C CA . THR A 1 183 ? -20.763 2.446 8.059 1.00 98.06 183 THR A CA 1
ATOM 1444 C C . THR A 1 183 ? -19.406 2.152 8.713 1.00 98.06 183 THR A C 1
ATOM 1446 O O . THR A 1 183 ? -18.593 3.057 8.932 1.00 98.06 183 THR A O 1
ATOM 1449 N N . PHE A 1 184 ? -19.138 0.881 9.011 1.00 98.06 184 PHE A N 1
ATOM 1450 C CA . PHE A 1 184 ? -17.851 0.409 9.509 1.00 98.06 184 PHE A CA 1
ATOM 1451 C C . PHE A 1 184 ? -16.736 0.498 8.460 1.00 98.06 184 PHE A C 1
ATOM 1453 O O . PHE A 1 184 ? -15.663 1.012 8.770 1.00 98.06 184 PHE A O 1
ATOM 1460 N N . LEU A 1 185 ? -16.971 0.055 7.222 1.00 98.06 185 LEU A N 1
ATOM 1461 C CA . LEU A 1 185 ? -15.972 0.138 6.155 1.00 98.06 185 LEU A CA 1
ATOM 1462 C C . LEU A 1 185 ? -15.585 1.590 5.865 1.00 98.06 185 LEU A C 1
ATOM 1464 O O . LEU A 1 185 ? -14.400 1.890 5.711 1.00 98.06 185 LEU A O 1
ATOM 1468 N N . GLN A 1 186 ? -16.558 2.505 5.866 1.00 98.31 186 GLN A N 1
ATOM 1469 C CA . GLN A 1 186 ? -16.280 3.927 5.693 1.00 98.31 186 GLN A CA 1
ATOM 1470 C C . GLN A 1 186 ? -15.418 4.485 6.834 1.00 98.31 186 GLN A C 1
ATOM 1472 O O . GLN A 1 186 ? -14.451 5.203 6.574 1.00 98.31 186 GLN A O 1
ATOM 1477 N N . SER A 1 187 ? -15.723 4.161 8.097 1.00 98.62 187 SER A N 1
ATOM 1478 C CA . SER A 1 187 ? -14.917 4.654 9.222 1.00 98.62 187 SER A CA 1
ATOM 1479 C C . SER A 1 187 ? -13.528 4.014 9.283 1.00 98.62 187 SER A C 1
ATOM 1481 O O . SER A 1 187 ? -12.569 4.694 9.652 1.00 98.62 187 SER A O 1
ATOM 1483 N N . ALA A 1 188 ? -13.392 2.751 8.867 1.00 98.31 188 ALA A N 1
ATOM 1484 C CA . ALA A 1 188 ? -12.103 2.084 8.704 1.00 98.31 188 ALA A CA 1
ATOM 1485 C C . ALA A 1 188 ? -11.253 2.776 7.629 1.00 98.31 188 ALA A C 1
ATOM 1487 O O . ALA A 1 188 ? -10.100 3.118 7.890 1.00 98.31 188 ALA A O 1
ATOM 1488 N N . HIS A 1 189 ? -11.829 3.055 6.456 1.00 97.75 189 HIS A N 1
ATOM 1489 C CA . HIS A 1 189 ? -11.154 3.787 5.386 1.00 97.75 189 HIS A CA 1
ATOM 1490 C C . HIS A 1 189 ? -10.714 5.188 5.836 1.00 97.75 189 HIS A C 1
ATOM 1492 O O . HIS A 1 189 ? -9.570 5.578 5.614 1.00 97.75 189 HIS A O 1
ATOM 1498 N N . ASP A 1 190 ? -11.587 5.933 6.517 1.00 98.38 190 ASP A N 1
ATOM 1499 C CA . ASP A 1 190 ? -11.270 7.256 7.061 1.00 98.38 190 ASP A CA 1
ATOM 1500 C C . ASP A 1 190 ? -10.102 7.220 8.059 1.00 98.38 190 ASP A C 1
ATOM 1502 O O . ASP A 1 190 ? -9.229 8.093 8.032 1.00 98.38 190 ASP A O 1
ATOM 1506 N N . PHE A 1 191 ? -10.086 6.224 8.951 1.00 98.69 191 PHE A N 1
ATOM 1507 C CA . PHE A 1 191 ? -9.004 6.023 9.910 1.00 98.69 191 PHE A CA 1
ATOM 1508 C C . PHE A 1 191 ? -7.689 5.665 9.209 1.00 98.69 191 PHE A C 1
ATOM 1510 O O . PHE A 1 191 ? -6.685 6.335 9.452 1.00 98.69 191 PHE A O 1
ATOM 1517 N N . ILE A 1 192 ? -7.703 4.674 8.312 1.00 98.19 192 ILE A N 1
ATOM 1518 C CA . ILE A 1 192 ? -6.525 4.241 7.547 1.00 98.19 192 ILE A CA 1
ATOM 1519 C C . ILE A 1 192 ? -5.964 5.413 6.742 1.00 98.19 192 ILE A C 1
ATOM 1521 O O . ILE A 1 192 ? -4.780 5.715 6.850 1.00 98.19 192 ILE A O 1
ATOM 1525 N N . LYS A 1 193 ? -6.807 6.141 6.003 1.00 96.75 193 LYS A N 1
ATOM 1526 C CA . LYS A 1 193 ? -6.374 7.317 5.243 1.00 96.75 193 LYS A CA 1
ATOM 1527 C C . LYS A 1 193 ? -5.728 8.365 6.152 1.00 96.75 193 LYS A C 1
ATOM 1529 O O . LYS A 1 193 ? -4.657 8.868 5.836 1.00 96.75 193 LYS A O 1
ATOM 1534 N N . SER A 1 194 ? -6.350 8.675 7.292 1.00 97.50 194 SER A N 1
ATOM 1535 C CA . SER A 1 194 ? -5.787 9.631 8.251 1.00 97.50 194 SER A CA 1
ATOM 1536 C C . SER A 1 194 ? -4.436 9.161 8.797 1.00 97.50 194 SER A C 1
ATOM 1538 O O . SER A 1 194 ? -3.523 9.970 8.919 1.00 97.50 194 SER A O 1
ATOM 1540 N N . HIS A 1 195 ? -4.283 7.868 9.092 1.00 97.12 195 HIS A N 1
ATOM 1541 C CA . HIS A 1 195 ? -3.014 7.283 9.521 1.00 97.12 195 HIS A CA 1
ATOM 1542 C C . HIS A 1 195 ? -1.923 7.453 8.454 1.00 97.12 195 HIS A C 1
ATOM 1544 O O . HIS A 1 195 ? -0.866 8.009 8.745 1.00 97.12 195 HIS A O 1
ATOM 1550 N N . LEU A 1 196 ? -2.209 7.072 7.208 1.00 94.81 196 LEU A N 1
ATOM 1551 C CA . LEU A 1 196 ? -1.266 7.177 6.091 1.00 94.81 196 LEU A CA 1
ATOM 1552 C C . LEU A 1 196 ? -0.852 8.629 5.799 1.00 94.81 196 LEU A C 1
ATOM 1554 O O . LEU A 1 196 ? 0.321 8.894 5.549 1.00 94.81 196 LEU A O 1
ATOM 1558 N N . ASP A 1 197 ? -1.795 9.572 5.879 1.00 92.12 197 ASP A N 1
ATOM 1559 C CA . ASP A 1 197 ? -1.552 10.991 5.589 1.00 92.12 197 ASP A CA 1
ATOM 1560 C C . ASP A 1 197 ? -0.779 11.722 6.702 1.00 92.12 197 ASP A C 1
ATOM 1562 O O . ASP A 1 197 ? -0.227 12.802 6.468 1.00 92.12 197 ASP A O 1
ATOM 1566 N N . HIS A 1 198 ? -0.834 11.230 7.944 1.00 93.12 198 HIS A N 1
ATOM 1567 C CA . HIS A 1 198 ? -0.466 12.035 9.115 1.00 93.12 198 HIS A CA 1
ATOM 1568 C C . HIS A 1 198 ? 0.477 11.366 10.115 1.00 93.12 198 HIS A C 1
ATOM 1570 O O . HIS A 1 198 ? 1.082 12.068 10.929 1.00 93.12 198 HIS A O 1
ATOM 1576 N N . GLU A 1 199 ? 0.580 10.041 10.093 1.00 94.31 199 GLU A N 1
ATOM 1577 C CA . GLU A 1 199 ? 1.329 9.261 11.081 1.00 94.31 199 GLU A CA 1
ATOM 1578 C C . GLU A 1 199 ? 2.455 8.420 10.467 1.00 94.31 199 GLU A C 1
ATOM 1580 O O . GLU A 1 199 ? 3.192 7.770 11.200 1.00 94.31 199 GLU A O 1
ATOM 1585 N N . ILE A 1 200 ? 2.654 8.468 9.151 1.00 91.44 200 ILE A N 1
ATOM 1586 C CA . ILE A 1 200 ? 3.815 7.857 8.498 1.00 91.44 200 ILE A CA 1
ATOM 1587 C C . ILE A 1 200 ? 4.926 8.893 8.358 1.00 91.44 200 ILE A C 1
ATOM 1589 O O . ILE A 1 200 ? 4.668 10.058 8.052 1.00 91.44 200 ILE A O 1
ATOM 1593 N N . ASP A 1 201 ? 6.175 8.480 8.580 1.00 86.25 201 ASP A N 1
ATOM 1594 C CA . ASP A 1 201 ? 7.305 9.333 8.231 1.00 86.25 201 ASP A CA 1
ATOM 1595 C C . ASP A 1 201 ? 7.427 9.458 6.710 1.00 86.25 201 ASP A C 1
ATOM 1597 O O . ASP A 1 201 ? 7.661 8.484 5.995 1.00 86.25 201 ASP A O 1
ATOM 1601 N N . LEU A 1 202 ? 7.245 10.687 6.230 1.00 78.88 202 LEU A N 1
ATOM 1602 C CA . LEU A 1 202 ? 7.330 11.052 4.820 1.00 78.88 202 LEU A CA 1
ATOM 1603 C C . LEU A 1 202 ? 8.731 11.540 4.427 1.00 78.88 202 LEU A C 1
ATOM 1605 O O . LEU A 1 202 ? 8.899 12.129 3.351 1.00 78.88 202 LEU A O 1
ATOM 1609 N N . SER A 1 203 ? 9.725 11.337 5.293 1.00 81.00 203 SER A N 1
ATOM 1610 C CA . SER A 1 203 ? 11.126 11.577 4.981 1.00 81.00 203 SER A CA 1
ATOM 1611 C C . SER A 1 203 ? 11.717 10.447 4.124 1.00 81.00 203 SER A C 1
ATOM 1613 O O . SER A 1 203 ? 11.215 9.323 4.066 1.00 81.00 203 SER A O 1
ATOM 1615 N N . GLY A 1 204 ? 12.790 10.767 3.401 1.00 81.44 204 GLY A N 1
ATOM 1616 C CA . GLY A 1 204 ? 13.491 9.807 2.556 1.00 81.44 204 GLY A CA 1
ATOM 1617 C C . GLY A 1 204 ? 12.788 9.476 1.234 1.00 81.44 204 GLY A C 1
ATOM 1618 O O . GLY A 1 204 ? 11.607 9.729 0.996 1.00 81.44 204 GLY A O 1
ATOM 1619 N N . SER A 1 205 ? 13.564 8.889 0.330 1.00 77.44 205 SER A N 1
ATOM 1620 C CA . SER A 1 205 ? 13.137 8.555 -1.031 1.00 77.44 205 SER A CA 1
ATOM 1621 C C . SER A 1 205 ? 12.264 7.289 -1.103 1.00 77.44 205 SER A C 1
ATOM 1623 O O . SER A 1 205 ? 11.582 7.067 -2.098 1.00 77.44 205 SER A O 1
ATOM 1625 N N . GLY A 1 206 ? 12.237 6.481 -0.034 1.00 81.00 206 GLY A N 1
ATOM 1626 C CA . GLY A 1 206 ? 11.402 5.278 0.101 1.00 81.00 206 GLY A CA 1
ATOM 1627 C C . GLY A 1 206 ? 9.999 5.509 0.672 1.00 81.00 206 GLY A C 1
ATOM 1628 O O . GLY A 1 206 ? 9.228 4.558 0.760 1.00 81.00 206 GLY A O 1
ATOM 1629 N N . ARG A 1 207 ? 9.635 6.746 1.035 1.00 85.69 207 ARG A N 1
ATOM 1630 C CA . ARG A 1 207 ? 8.366 7.059 1.721 1.00 85.69 207 ARG A CA 1
ATOM 1631 C C . ARG A 1 207 ? 7.116 6.502 1.038 1.00 85.69 207 ARG A C 1
ATOM 1633 O O . ARG A 1 207 ? 6.223 5.990 1.702 1.00 85.69 207 ARG A O 1
ATOM 1640 N N . SER A 1 208 ? 7.057 6.561 -0.292 1.00 86.62 208 SER A N 1
ATOM 1641 C CA . SER A 1 208 ? 5.895 6.099 -1.053 1.00 86.62 208 SER A CA 1
ATOM 1642 C C . SER A 1 208 ? 5.711 4.587 -0.941 1.00 86.62 208 SER A C 1
ATOM 1644 O O . SER A 1 208 ? 4.578 4.132 -0.826 1.00 86.62 208 SER A O 1
ATOM 1646 N N . LEU A 1 209 ? 6.806 3.817 -0.905 1.00 88.88 209 LEU A N 1
ATOM 1647 C CA . LEU A 1 209 ? 6.746 2.375 -0.654 1.00 88.88 209 LEU A CA 1
ATOM 1648 C C . LEU A 1 209 ? 6.231 2.087 0.755 1.00 88.88 209 LEU A C 1
ATOM 1650 O O . LEU A 1 209 ? 5.378 1.223 0.915 1.00 88.88 209 LEU A O 1
ATOM 1654 N N . THR A 1 210 ? 6.700 2.831 1.760 1.00 90.19 210 THR A N 1
ATOM 1655 C CA . THR A 1 210 ? 6.241 2.678 3.148 1.00 90.19 210 THR A CA 1
ATOM 1656 C C . THR A 1 210 ? 4.736 2.909 3.275 1.00 90.19 210 THR A C 1
ATOM 1658 O O . THR A 1 210 ? 4.048 2.084 3.867 1.00 90.19 210 THR A O 1
ATOM 1661 N N . ILE A 1 211 ? 4.212 3.985 2.677 1.00 91.69 211 ILE A N 1
ATOM 1662 C CA . ILE A 1 211 ? 2.772 4.292 2.683 1.00 91.69 211 ILE A CA 1
ATOM 1663 C C . ILE A 1 211 ? 1.971 3.175 2.010 1.00 91.69 211 ILE A C 1
ATOM 1665 O O . ILE A 1 211 ? 0.959 2.733 2.544 1.00 91.69 211 ILE A O 1
ATOM 1669 N N . MET A 1 212 ? 2.416 2.717 0.837 1.00 92.50 212 MET A N 1
ATOM 1670 C CA . MET A 1 212 ? 1.726 1.665 0.088 1.00 92.50 212 MET A CA 1
ATOM 1671 C C . MET A 1 212 ? 1.735 0.328 0.844 1.00 92.50 212 MET A C 1
ATOM 1673 O O . MET A 1 212 ? 0.698 -0.320 0.945 1.00 92.50 212 MET A O 1
ATOM 1677 N N . ASN A 1 213 ? 2.871 -0.056 1.431 1.00 93.38 213 ASN A N 1
ATOM 1678 C CA . ASN A 1 213 ? 2.974 -1.274 2.236 1.00 93.38 213 ASN A CA 1
ATOM 1679 C C . ASN A 1 213 ? 2.066 -1.213 3.472 1.00 93.38 213 ASN A C 1
ATOM 1681 O O . ASN A 1 213 ? 1.311 -2.149 3.712 1.00 93.38 213 ASN A O 1
ATOM 1685 N N . GLU A 1 214 ? 2.082 -0.104 4.225 1.00 95.50 214 GLU A N 1
ATOM 1686 C CA . GLU A 1 214 ? 1.209 0.053 5.398 1.00 95.50 214 GLU A CA 1
ATOM 1687 C C . GLU A 1 214 ? -0.273 0.015 4.990 1.00 95.50 214 GLU A C 1
ATOM 1689 O O . GLU A 1 214 ? -1.085 -0.621 5.657 1.00 95.50 214 GLU A O 1
ATOM 1694 N N . HIS A 1 215 ? -0.645 0.644 3.871 1.00 96.25 215 HIS A N 1
ATOM 1695 C CA . HIS A 1 215 ? -2.018 0.598 3.369 1.00 96.25 215 HIS A CA 1
ATOM 1696 C C . HIS A 1 215 ? -2.461 -0.832 3.036 1.00 96.25 215 HIS A C 1
ATOM 1698 O O . HIS A 1 215 ? -3.545 -1.255 3.447 1.00 96.25 215 HIS A O 1
ATOM 1704 N N . GLU A 1 216 ? -1.619 -1.580 2.318 1.00 96.31 216 GLU A N 1
ATOM 1705 C CA . GLU A 1 216 ? -1.865 -2.980 1.979 1.00 96.31 216 GLU A CA 1
ATOM 1706 C C . GLU A 1 216 ? -1.994 -3.847 3.242 1.00 96.31 216 GLU A C 1
ATOM 1708 O O . GLU A 1 216 ? -2.955 -4.611 3.368 1.00 96.31 216 GLU A O 1
ATOM 1713 N N . ASP A 1 217 ? -1.081 -3.699 4.204 1.00 97.06 217 ASP A N 1
ATOM 1714 C CA . ASP A 1 217 ? -1.082 -4.464 5.453 1.00 97.06 217 ASP A CA 1
ATOM 1715 C C . ASP A 1 217 ? -2.322 -4.175 6.310 1.00 97.06 217 ASP A C 1
ATOM 1717 O O . ASP A 1 217 ? -2.940 -5.104 6.844 1.00 97.06 217 ASP A O 1
ATOM 1721 N N . LEU A 1 218 ? -2.742 -2.909 6.402 1.00 97.50 218 LEU A N 1
ATOM 1722 C CA . LEU A 1 218 ? -3.943 -2.516 7.139 1.00 97.50 218 LEU A CA 1
ATOM 1723 C C . LEU A 1 218 ? -5.219 -3.078 6.507 1.00 97.50 218 LEU A C 1
ATOM 1725 O O . LEU A 1 218 ? -6.082 -3.578 7.232 1.00 97.50 218 LEU A O 1
ATOM 1729 N N . LEU A 1 219 ? -5.340 -3.057 5.177 1.00 97.69 219 LEU A N 1
ATOM 1730 C CA . LEU A 1 219 ? -6.495 -3.649 4.498 1.00 97.69 219 LEU A CA 1
ATOM 1731 C C . LEU A 1 219 ? -6.503 -5.178 4.582 1.00 97.69 219 LEU A C 1
ATOM 1733 O O . LEU A 1 219 ? -7.566 -5.762 4.791 1.00 97.69 219 LEU A O 1
ATOM 1737 N N . LYS A 1 220 ? -5.345 -5.842 4.489 1.00 97.94 220 LYS A N 1
ATOM 1738 C CA . LYS A 1 220 ? -5.247 -7.293 4.714 1.00 97.94 220 LYS A CA 1
ATOM 1739 C C . LYS A 1 220 ? -5.650 -7.671 6.134 1.00 97.94 220 LYS A C 1
ATOM 1741 O O . LYS A 1 220 ? -6.381 -8.642 6.325 1.00 97.94 220 LYS A O 1
ATOM 1746 N N . LEU A 1 221 ? -5.191 -6.913 7.131 1.00 97.25 221 LEU A N 1
ATOM 1747 C CA . LEU A 1 221 ? -5.568 -7.128 8.526 1.00 97.25 221 LEU A CA 1
ATOM 1748 C C . LEU A 1 221 ? -7.074 -6.922 8.729 1.00 97.25 221 LEU A C 1
ATOM 1750 O O . LEU A 1 221 ? -7.709 -7.737 9.401 1.00 97.25 221 LEU A O 1
ATOM 1754 N N . LEU A 1 222 ? -7.646 -5.876 8.128 1.00 97.62 222 LEU A N 1
ATOM 1755 C CA . LEU A 1 222 ? -9.082 -5.602 8.149 1.00 97.62 222 LEU A CA 1
ATOM 1756 C C . LEU A 1 222 ? -9.876 -6.766 7.545 1.00 97.62 222 LEU A C 1
ATOM 1758 O O . LEU A 1 222 ? -10.751 -7.316 8.212 1.00 97.62 222 LEU A O 1
ATOM 1762 N N . LEU A 1 223 ? -9.524 -7.187 6.326 1.00 97.94 223 LEU A N 1
ATOM 1763 C CA . LEU A 1 223 ? -10.163 -8.300 5.624 1.00 97.94 223 LEU A CA 1
ATOM 1764 C C . LEU A 1 223 ? -10.101 -9.587 6.448 1.00 97.94 223 LEU A C 1
ATOM 1766 O O . LEU A 1 223 ? -11.131 -10.213 6.692 1.00 97.94 223 LEU A O 1
ATOM 1770 N N . LYS A 1 224 ? -8.913 -9.946 6.946 1.00 97.88 224 LYS A N 1
ATOM 1771 C CA . LYS A 1 224 ? -8.729 -11.117 7.808 1.00 97.88 224 LYS A CA 1
ATOM 1772 C C . LYS A 1 224 ? -9.622 -11.051 9.049 1.00 97.88 224 LYS A C 1
ATOM 1774 O O . LYS A 1 224 ? -10.304 -12.024 9.355 1.00 97.88 224 LYS A O 1
ATOM 1779 N N . THR A 1 225 ? -9.639 -9.910 9.737 1.00 96.69 225 THR A N 1
ATOM 1780 C CA . THR A 1 225 ? -10.430 -9.719 10.963 1.00 96.69 225 THR A CA 1
ATOM 1781 C C . THR A 1 225 ? -11.923 -9.906 10.693 1.00 96.69 225 THR A C 1
ATOM 1783 O O . THR A 1 225 ? -12.612 -10.551 11.481 1.00 96.69 225 THR A O 1
ATOM 1786 N N . ILE A 1 226 ? -12.429 -9.390 9.569 1.00 97.06 226 ILE A N 1
ATOM 1787 C CA . ILE A 1 226 ? -13.840 -9.534 9.198 1.00 97.06 226 ILE A CA 1
ATOM 1788 C C . ILE A 1 226 ? -14.176 -10.962 8.775 1.00 97.06 226 ILE A C 1
ATOM 1790 O O . ILE A 1 226 ? -15.198 -11.484 9.215 1.00 97.06 226 ILE A O 1
ATOM 1794 N N . ILE A 1 227 ? -13.321 -11.626 7.996 1.00 97.12 227 ILE A N 1
ATOM 1795 C CA . ILE A 1 227 ? -13.511 -13.042 7.649 1.00 97.12 227 ILE A CA 1
ATOM 1796 C C . ILE A 1 227 ? -13.580 -13.895 8.921 1.00 97.12 227 ILE A C 1
ATOM 1798 O O . ILE A 1 227 ? -14.487 -14.713 9.069 1.00 97.12 227 ILE A O 1
ATOM 1802 N N . GLU A 1 228 ? -12.654 -13.693 9.861 1.00 97.19 228 GLU A N 1
ATOM 1803 C CA . GLU A 1 228 ? -12.655 -14.414 11.135 1.00 97.19 228 GLU A CA 1
ATOM 1804 C C . GLU A 1 228 ? -13.915 -14.104 11.959 1.00 97.19 228 GLU A C 1
ATOM 1806 O O . GLU A 1 228 ? -14.487 -15.016 12.557 1.00 97.19 228 GLU A O 1
ATOM 1811 N N . LEU A 1 229 ? -14.382 -12.850 11.980 1.00 96.19 229 LEU A N 1
ATOM 1812 C CA . LEU A 1 229 ? -15.597 -12.454 12.697 1.00 96.19 229 LEU A CA 1
ATOM 1813 C C . LEU A 1 229 ? -16.842 -13.136 12.118 1.00 96.19 229 LEU A C 1
ATOM 1815 O O . LEU A 1 229 ? -17.587 -13.780 12.855 1.00 96.19 229 LEU A O 1
ATOM 1819 N N . VAL A 1 230 ? -17.042 -13.034 10.802 1.00 95.19 230 VAL A N 1
ATOM 1820 C CA . VAL A 1 230 ? -18.207 -13.597 10.099 1.00 95.19 230 VAL A CA 1
ATOM 1821 C C . VAL A 1 230 ? -18.241 -15.120 10.225 1.00 95.19 230 VAL A C 1
ATOM 1823 O O . VAL A 1 230 ? -19.301 -15.702 10.450 1.00 95.19 230 VAL A O 1
ATOM 1826 N N . ASN A 1 231 ? -17.076 -15.769 10.182 1.00 95.62 231 ASN A N 1
ATOM 1827 C CA . ASN A 1 231 ? -16.956 -17.217 10.357 1.00 95.62 231 ASN A CA 1
ATOM 1828 C C . ASN A 1 231 ? -16.978 -17.671 11.827 1.00 95.62 231 ASN A C 1
ATOM 1830 O O . ASN A 1 231 ? -16.758 -18.853 12.096 1.00 95.62 231 ASN A O 1
ATOM 1834 N N . LYS A 1 232 ? -17.220 -16.765 12.788 1.00 94.75 232 LYS A N 1
ATOM 1835 C CA . LYS A 1 232 ? -17.215 -17.040 14.241 1.00 94.75 232 LYS A CA 1
ATOM 1836 C C . LYS A 1 232 ? -15.889 -17.624 14.756 1.00 94.75 232 LYS A C 1
ATOM 1838 O O . LYS A 1 232 ? -15.851 -18.335 15.757 1.00 94.75 232 LYS A O 1
ATOM 1843 N N . GLN A 1 233 ? -14.792 -17.328 14.064 1.00 96.19 233 GLN A N 1
ATOM 1844 C CA . GLN A 1 233 ? -13.430 -17.740 14.409 1.00 96.19 233 GLN A CA 1
ATOM 1845 C C . GLN A 1 233 ? -12.675 -16.649 15.176 1.00 96.19 233 GLN A C 1
ATOM 1847 O O . GLN A 1 233 ? -11.722 -16.957 15.897 1.00 96.19 233 GLN A O 1
ATOM 1852 N N . LEU A 1 234 ? -13.108 -15.389 15.056 1.00 95.44 234 LEU A N 1
ATOM 1853 C CA . LEU A 1 234 ? -12.515 -14.278 15.786 1.00 95.44 234 LEU A CA 1
ATOM 1854 C C . LEU A 1 234 ? -12.823 -14.421 17.275 1.00 95.44 234 LEU A C 1
ATOM 1856 O O . LEU A 1 234 ? -13.976 -14.367 17.704 1.00 95.44 234 LEU A O 1
ATOM 1860 N N . LYS A 1 235 ? -11.774 -14.594 18.076 1.00 92.19 235 LYS A N 1
ATOM 1861 C CA . LYS A 1 235 ? -11.910 -14.735 19.525 1.00 92.19 235 LYS A CA 1
ATOM 1862 C C . LYS A 1 235 ? -11.857 -13.359 20.190 1.00 92.19 235 LYS A C 1
ATOM 1864 O O . LYS A 1 235 ? -10.888 -12.630 19.964 1.00 92.19 235 LYS A O 1
ATOM 1869 N N . PRO A 1 236 ? -12.832 -13.012 21.047 1.00 88.31 236 PRO A N 1
ATOM 1870 C CA . PRO A 1 236 ? -12.747 -11.793 21.835 1.00 88.31 236 PRO A CA 1
ATOM 1871 C C . PRO A 1 236 ? -11.549 -11.837 22.792 1.00 88.31 236 PRO A C 1
ATOM 1873 O O . PRO A 1 236 ? -11.019 -12.902 23.129 1.00 88.31 236 PRO A O 1
ATOM 1876 N N . ALA A 1 237 ? -11.136 -10.671 23.285 1.00 84.69 237 ALA A N 1
ATOM 1877 C CA . ALA A 1 237 ? -10.027 -10.593 24.224 1.00 84.69 237 ALA A CA 1
ATOM 1878 C C . ALA A 1 237 ? -10.374 -11.304 25.548 1.00 84.69 237 ALA A C 1
ATOM 1880 O O . ALA A 1 237 ? -11.302 -10.924 26.265 1.00 84.69 237 ALA A O 1
ATOM 1881 N N . HIS A 1 238 ? -9.610 -12.350 25.885 1.00 74.75 238 HIS A N 1
ATOM 1882 C CA . HIS A 1 238 ? -9.872 -13.166 27.075 1.00 74.75 238 HIS A CA 1
ATOM 1883 C C . HIS A 1 238 ? -9.195 -12.622 28.343 1.00 74.75 238 HIS A C 1
ATOM 1885 O O . HIS A 1 238 ? -9.788 -12.647 29.418 1.00 74.75 238 HIS A O 1
ATOM 1891 N N . LYS A 1 239 ? -7.937 -12.167 28.242 1.00 74.56 239 LYS A N 1
ATOM 1892 C CA . LYS A 1 239 ? -7.101 -11.806 29.407 1.00 74.56 239 LYS A CA 1
ATOM 1893 C C . LYS A 1 239 ? -7.035 -10.305 29.687 1.00 74.56 239 LYS A C 1
ATOM 1895 O O . LYS A 1 239 ? -6.837 -9.910 30.829 1.00 74.56 239 LYS A O 1
ATOM 1900 N N . THR A 1 240 ? -7.198 -9.479 28.660 1.00 78.75 240 THR A N 1
ATOM 1901 C CA . THR A 1 240 ? -7.076 -8.026 28.784 1.00 78.75 240 THR A CA 1
ATOM 1902 C C . THR A 1 240 ? -8.457 -7.414 28.962 1.00 78.75 240 THR A C 1
ATOM 1904 O O . THR A 1 240 ? -9.315 -7.566 28.093 1.00 78.75 240 THR A O 1
ATOM 1907 N N . SER A 1 241 ? -8.681 -6.731 30.086 1.00 82.88 241 SER A N 1
ATOM 1908 C CA . SER A 1 241 ? -9.899 -5.943 30.279 1.00 82.88 241 SER A CA 1
ATOM 1909 C C . SER A 1 241 ? -9.882 -4.704 29.381 1.00 82.88 241 SER A C 1
ATOM 1911 O O . SER A 1 241 ? -8.813 -4.161 29.088 1.00 82.88 241 SER A O 1
ATOM 1913 N N . CYS A 1 242 ? -11.065 -4.236 28.975 1.00 81.00 242 CYS A N 1
ATOM 1914 C CA . CYS A 1 242 ? -11.210 -3.008 28.188 1.00 81.00 242 CYS A CA 1
ATOM 1915 C C . CYS A 1 242 ? -10.511 -1.825 28.861 1.00 81.00 242 CYS A C 1
ATOM 1917 O O . CYS A 1 242 ? -9.623 -1.219 28.267 1.00 81.00 242 CYS A O 1
ATOM 1919 N N . ASN A 1 243 ? -10.780 -1.629 30.154 1.00 85.50 243 ASN A N 1
ATOM 1920 C CA . ASN A 1 243 ? -10.181 -0.561 30.951 1.00 85.50 243 ASN A CA 1
ATOM 1921 C C . ASN A 1 243 ? -8.643 -0.613 30.957 1.00 85.50 243 ASN A C 1
ATOM 1923 O O . ASN A 1 243 ? -7.995 0.428 30.936 1.00 85.50 243 ASN A O 1
ATOM 1927 N N . SER A 1 244 ? -8.037 -1.809 30.978 1.00 91.06 244 SER A N 1
ATOM 1928 C CA . SER A 1 244 ? -6.575 -1.937 30.960 1.00 91.06 244 SER A CA 1
ATOM 1929 C C . SER A 1 244 ? -5.987 -1.554 29.600 1.00 91.06 244 SER A C 1
ATOM 1931 O O . SER A 1 244 ? -5.022 -0.793 29.551 1.00 91.06 244 SER A O 1
ATOM 1933 N N . ALA A 1 245 ? -6.578 -2.034 28.499 1.00 92.94 245 ALA A N 1
ATOM 1934 C CA . ALA A 1 245 ? -6.115 -1.702 27.151 1.00 92.94 245 ALA A CA 1
ATOM 1935 C C . ALA A 1 245 ? -6.293 -0.207 26.840 1.00 92.94 245 ALA A C 1
ATOM 1937 O O . ALA A 1 245 ? -5.384 0.422 26.302 1.00 92.94 245 ALA A O 1
ATOM 1938 N N . GLU A 1 246 ? -7.438 0.367 27.208 1.00 94.69 246 GLU A N 1
ATOM 1939 C CA . GLU A 1 246 ? -7.734 1.789 27.017 1.00 94.69 246 GLU A CA 1
ATOM 1940 C C . GLU A 1 246 ? -6.823 2.682 27.852 1.00 94.69 246 GLU A C 1
ATOM 1942 O O . GLU A 1 246 ? -6.282 3.651 27.324 1.00 94.69 246 GLU A O 1
ATOM 1947 N N . SER A 1 247 ? -6.604 2.333 29.124 1.00 96.56 247 SER A N 1
ATOM 1948 C CA . SER A 1 247 ? -5.679 3.062 29.994 1.00 96.56 247 SER A CA 1
ATOM 1949 C C . SER A 1 247 ? -4.270 3.078 29.398 1.00 96.56 247 SER A C 1
ATOM 1951 O O . SER A 1 247 ? -3.696 4.149 29.219 1.00 96.56 247 SER A O 1
ATOM 1953 N N . GLN A 1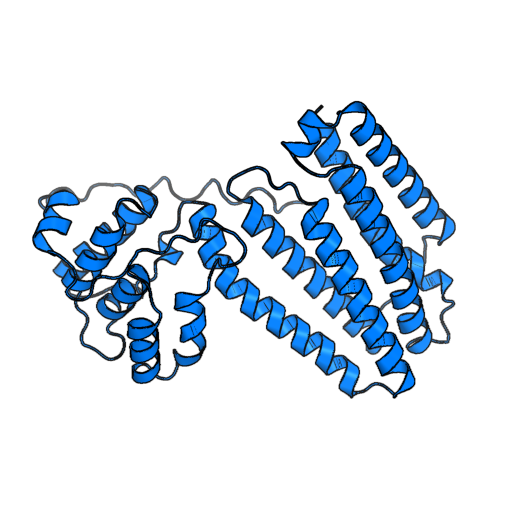 248 ? -3.757 1.920 28.960 1.00 96.81 248 GLN A N 1
ATOM 1954 C CA . GLN A 1 248 ? -2.453 1.842 28.293 1.00 96.81 248 GLN A CA 1
ATOM 1955 C C . GLN A 1 248 ? -2.406 2.671 27.003 1.00 96.81 248 GLN A C 1
ATOM 1957 O O . GLN A 1 248 ? -1.437 3.394 26.779 1.00 96.81 248 GLN A O 1
ATOM 1962 N N . MET A 1 249 ? -3.443 2.592 26.162 1.00 98.06 249 MET A N 1
ATOM 1963 C CA . MET A 1 249 ? -3.528 3.380 24.928 1.00 98.06 249 MET A CA 1
ATOM 1964 C C . MET A 1 249 ? -3.525 4.879 25.219 1.00 98.06 249 MET A C 1
ATOM 1966 O O . MET A 1 249 ? -2.790 5.614 24.564 1.00 98.06 249 MET A O 1
ATOM 1970 N N . ASN A 1 250 ? -4.303 5.330 26.203 1.00 98.25 250 ASN A N 1
ATOM 1971 C CA . ASN A 1 250 ? -4.360 6.735 26.576 1.00 98.25 250 ASN A CA 1
ATOM 1972 C C . ASN A 1 250 ? -3.028 7.211 27.164 1.00 98.25 250 ASN A C 1
ATOM 1974 O O . ASN A 1 250 ? -2.546 8.258 26.752 1.00 98.25 250 ASN A O 1
ATOM 1978 N N . THR A 1 251 ? -2.393 6.441 28.052 1.00 98.38 251 THR A N 1
ATOM 1979 C CA . THR A 1 251 ? -1.066 6.779 28.588 1.00 98.38 251 THR A CA 1
ATOM 1980 C C . THR A 1 251 ? -0.043 6.943 27.463 1.00 98.38 251 THR A C 1
ATOM 1982 O O . THR A 1 251 ? 0.561 8.006 27.352 1.00 98.38 251 THR A O 1
ATOM 1985 N N . THR A 1 252 ? 0.085 5.960 26.562 1.00 98.38 252 THR A N 1
ATOM 1986 C CA . THR A 1 252 ? 1.011 6.053 25.417 1.00 98.38 252 THR A CA 1
ATOM 1987 C C . THR A 1 252 ? 0.657 7.211 24.478 1.00 98.38 252 THR A C 1
AT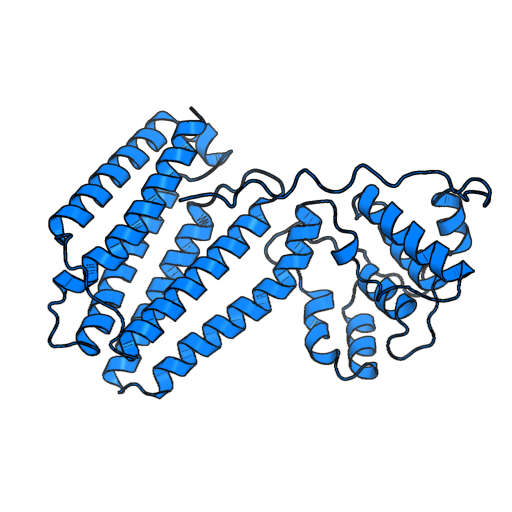OM 1989 O O . THR A 1 252 ? 1.547 7.878 23.954 1.00 98.38 252 THR A O 1
ATOM 1992 N N . TYR A 1 253 ? -0.633 7.482 24.263 1.00 98.50 253 TYR A N 1
ATOM 1993 C CA . TYR A 1 253 ? -1.078 8.627 23.472 1.00 98.50 253 TYR A CA 1
ATOM 1994 C C . TYR A 1 253 ? -0.653 9.958 24.108 1.00 98.50 253 TYR A C 1
ATOM 1996 O O . TYR A 1 253 ? -0.086 10.799 23.417 1.00 98.50 253 TYR A O 1
ATOM 2004 N N . GLN A 1 254 ? -0.878 10.152 25.412 1.00 98.44 254 GLN A N 1
ATOM 2005 C CA . GLN A 1 254 ? -0.482 11.384 26.103 1.00 98.44 254 GLN A CA 1
ATOM 2006 C C . GLN A 1 254 ? 1.038 11.583 26.072 1.00 98.44 254 GLN A C 1
ATOM 2008 O O . GLN A 1 254 ? 1.501 12.674 25.741 1.00 98.44 254 GLN A O 1
ATOM 2013 N N . GLU A 1 255 ? 1.810 10.519 26.315 1.00 97.50 255 GLU A N 1
ATOM 2014 C CA . GLU A 1 255 ? 3.273 10.542 26.195 1.00 97.50 255 GLU A CA 1
ATOM 2015 C C . GLU A 1 255 ? 3.721 10.991 24.797 1.00 97.50 255 GLU A C 1
ATOM 2017 O O . GLU A 1 255 ? 4.539 11.904 24.667 1.00 97.50 255 GLU A O 1
ATOM 2022 N N . LEU A 1 256 ? 3.142 10.408 23.740 1.00 96.12 256 LEU A N 1
ATOM 2023 C CA . LEU A 1 256 ? 3.427 10.781 22.352 1.00 96.12 256 LEU A CA 1
ATOM 2024 C C . LEU A 1 256 ? 3.105 12.256 22.076 1.00 96.12 256 LEU A C 1
ATOM 2026 O O . LEU A 1 256 ? 3.914 12.967 21.479 1.00 96.12 256 LEU A O 1
ATOM 2030 N N . ILE A 1 257 ? 1.955 12.744 22.543 1.00 95.94 257 ILE A N 1
ATOM 2031 C CA . ILE A 1 257 ? 1.566 14.149 22.383 1.00 95.94 257 ILE A CA 1
ATOM 2032 C C . ILE A 1 257 ? 2.552 15.084 23.097 1.00 95.94 257 ILE A C 1
ATOM 2034 O O . ILE A 1 257 ? 2.922 16.120 22.537 1.00 95.94 257 ILE A O 1
ATOM 2038 N N . ASP A 1 258 ? 3.014 14.732 24.294 1.00 95.25 258 ASP A N 1
ATOM 2039 C CA . ASP A 1 258 ? 3.977 15.536 25.048 1.00 95.25 258 ASP A CA 1
ATOM 2040 C C . ASP A 1 258 ? 5.362 15.564 24.396 1.00 95.25 258 ASP A C 1
ATOM 2042 O O . ASP A 1 258 ? 5.983 16.630 24.313 1.00 95.25 258 ASP A O 1
ATOM 2046 N N . VAL A 1 259 ? 5.820 14.439 23.843 1.00 93.06 259 VAL A N 1
ATOM 2047 C CA . VAL A 1 259 ? 7.032 14.378 23.010 1.00 93.06 259 VAL A CA 1
ATOM 2048 C C . VAL A 1 259 ? 6.890 15.298 21.791 1.00 93.06 259 VAL A C 1
ATOM 2050 O O . VAL A 1 259 ? 7.779 16.113 21.524 1.00 93.06 259 VAL A O 1
ATOM 2053 N N . CYS A 1 260 ? 5.754 15.251 21.086 1.00 90.62 260 CYS A N 1
ATOM 2054 C CA . CYS A 1 260 ? 5.503 16.128 19.941 1.00 90.62 260 CYS A CA 1
ATOM 2055 C C . CYS A 1 260 ? 5.478 17.619 20.321 1.00 90.62 260 CYS A C 1
ATOM 2057 O O . CYS A 1 260 ? 5.944 18.447 19.537 1.00 90.62 260 CYS A O 1
ATOM 2059 N N . LYS A 1 261 ? 4.963 17.983 21.506 1.00 90.62 261 LYS A N 1
ATOM 2060 C CA . LYS A 1 261 ? 5.003 19.372 22.005 1.00 90.62 261 LYS A CA 1
ATOM 2061 C C . LYS A 1 261 ? 6.443 19.844 22.214 1.00 90.62 261 LYS A C 1
ATOM 2063 O O . LYS A 1 261 ? 6.780 20.940 21.774 1.00 90.62 261 LYS A O 1
ATOM 2068 N N . LYS A 1 262 ? 7.286 19.016 22.843 1.00 90.38 262 LYS A N 1
ATOM 2069 C CA . LYS A 1 262 ? 8.697 19.339 23.130 1.00 90.38 262 LYS A CA 1
ATOM 2070 C C . LYS A 1 262 ? 9.534 19.503 21.861 1.00 90.38 262 LYS A C 1
ATOM 2072 O O . LYS A 1 262 ? 10.368 20.397 21.801 1.00 90.38 262 LYS A O 1
ATOM 2077 N N . ARG A 1 263 ? 9.276 18.685 20.833 1.00 84.00 263 ARG A N 1
ATOM 2078 C CA . ARG A 1 263 ? 9.987 18.728 19.541 1.00 84.00 263 ARG A CA 1
ATOM 2079 C C . ARG A 1 263 ? 9.804 20.052 18.781 1.00 84.0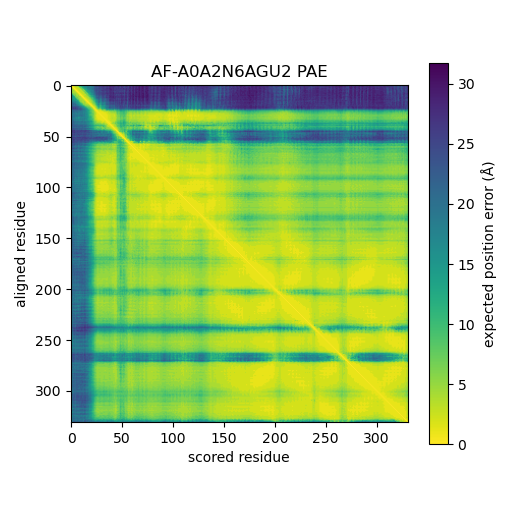0 263 ARG A C 1
ATOM 2081 O O . ARG A 1 263 ? 10.651 20.430 17.977 1.00 84.00 263 ARG A O 1
ATOM 2088 N N . GLY A 1 264 ? 8.709 20.769 19.032 1.00 74.62 264 GLY A N 1
ATOM 2089 C CA . GLY A 1 264 ? 8.391 22.019 18.346 1.00 74.62 264 GLY A CA 1
ATOM 2090 C C . GLY A 1 264 ? 7.936 21.827 16.891 1.00 74.62 264 GLY A C 1
ATOM 2091 O O . GLY A 1 264 ? 8.142 20.792 16.258 1.00 74.62 264 GLY A O 1
ATOM 2092 N N . LYS A 1 265 ? 7.276 22.855 16.343 1.00 72.06 265 LYS A N 1
ATOM 2093 C CA . LYS A 1 265 ? 6.592 22.783 15.039 1.00 72.06 265 LYS A CA 1
ATOM 2094 C C . LYS A 1 265 ? 7.551 22.636 13.847 1.00 72.06 265 LYS A C 1
ATOM 2096 O O . LYS A 1 265 ? 7.281 21.855 12.947 1.00 72.06 265 LYS A O 1
ATOM 2101 N N . LYS A 1 266 ? 8.691 23.340 13.859 1.00 65.75 266 LYS A N 1
ATOM 2102 C CA . LYS A 1 266 ? 9.632 23.374 12.721 1.00 65.75 266 LYS A CA 1
ATOM 2103 C C . LYS A 1 266 ? 10.256 22.011 12.408 1.00 65.75 266 LYS A C 1
ATOM 2105 O O . LYS A 1 266 ? 10.386 21.671 11.243 1.00 65.75 266 LYS A O 1
ATOM 2110 N N . ILE A 1 267 ? 10.622 21.235 13.429 1.00 64.31 267 ILE A N 1
ATOM 2111 C CA . ILE A 1 267 ? 11.203 19.896 13.238 1.00 64.31 267 ILE A CA 1
ATOM 2112 C C . ILE A 1 267 ? 10.114 18.910 12.799 1.00 64.31 267 ILE A C 1
ATOM 2114 O O . ILE A 1 267 ? 10.358 18.064 11.945 1.00 64.31 267 ILE A O 1
ATOM 2118 N N . ALA A 1 268 ? 8.897 19.055 13.333 1.00 63.25 268 ALA A N 1
ATOM 2119 C CA . ALA A 1 268 ? 7.782 18.182 12.988 1.00 63.25 268 ALA A CA 1
ATOM 2120 C C . ALA A 1 268 ? 7.264 18.365 11.558 1.00 63.25 268 ALA A C 1
ATOM 2122 O O . ALA A 1 268 ? 6.941 17.376 10.915 1.00 63.25 268 ALA A O 1
ATOM 2123 N N . ASP A 1 269 ? 7.225 19.599 11.056 1.00 65.31 269 ASP A N 1
ATOM 2124 C CA . ASP A 1 269 ? 6.795 19.880 9.681 1.00 65.31 269 ASP A CA 1
ATOM 2125 C C . ASP A 1 269 ? 7.841 19.426 8.640 1.00 65.31 269 ASP A C 1
ATOM 2127 O O . ASP A 1 269 ? 7.509 19.254 7.469 1.00 65.31 269 ASP A O 1
ATOM 2131 N N . LEU A 1 270 ? 9.098 19.224 9.056 1.00 66.12 270 LEU A N 1
ATOM 2132 C CA . LEU A 1 270 ? 10.178 18.745 8.190 1.00 66.12 270 LEU A CA 1
ATOM 2133 C C . LEU A 1 270 ? 10.325 17.215 8.211 1.00 66.12 270 LEU A C 1
ATOM 2135 O O . LEU A 1 270 ? 10.653 16.631 7.179 1.00 66.12 270 LEU A O 1
ATOM 2139 N N . TYR A 1 271 ? 10.094 16.570 9.362 1.00 66.38 271 TYR A N 1
ATOM 2140 C CA . TYR A 1 271 ? 10.406 15.153 9.567 1.00 66.38 271 TYR A CA 1
ATOM 2141 C C . TYR A 1 271 ? 9.345 14.454 10.444 1.00 66.38 271 TYR A C 1
ATOM 2143 O O . TYR A 1 271 ? 9.339 14.560 11.678 1.00 66.38 271 TYR A O 1
ATOM 2151 N N . GLY A 1 272 ? 8.450 13.693 9.813 1.00 81.81 272 GLY A N 1
ATOM 2152 C CA . GLY A 1 272 ? 7.580 12.724 10.485 1.00 81.81 272 GLY A CA 1
ATOM 2153 C C . GLY A 1 272 ? 6.241 13.228 11.056 1.00 81.81 272 GLY A C 1
ATOM 2154 O O . GLY A 1 272 ? 5.785 14.329 10.750 1.00 81.81 272 GLY A O 1
ATOM 2155 N N . PRO A 1 273 ? 5.582 12.411 11.902 1.00 90.12 273 PRO A N 1
ATOM 2156 C CA . PRO A 1 273 ? 4.227 12.667 12.397 1.00 90.12 273 PRO A CA 1
ATOM 2157 C C . PRO A 1 273 ? 4.077 13.986 13.164 1.00 90.12 273 PRO A C 1
ATOM 2159 O O . PRO A 1 273 ? 4.886 14.330 14.033 1.00 90.12 273 PRO A O 1
ATOM 2162 N N . THR A 1 274 ? 2.994 14.717 12.896 1.00 91.50 274 THR A N 1
ATOM 2163 C CA . THR A 1 274 ? 2.678 15.962 13.614 1.00 91.50 274 THR A CA 1
ATOM 2164 C C . THR A 1 274 ? 1.682 15.712 14.740 1.00 91.50 274 THR A C 1
ATOM 2166 O O . THR A 1 274 ? 0.812 14.849 14.632 1.00 91.50 274 THR A O 1
ATOM 2169 N N . ARG A 1 275 ? 1.734 16.534 15.799 1.00 93.31 275 ARG A N 1
ATOM 2170 C CA . ARG A 1 275 ? 0.747 16.495 16.894 1.00 93.31 275 ARG A CA 1
ATOM 2171 C C . ARG A 1 275 ? -0.692 16.543 16.365 1.00 93.31 275 ARG A C 1
ATOM 2173 O O . ARG A 1 275 ? -1.505 15.699 16.719 1.00 93.31 275 ARG A O 1
ATOM 2180 N N . LYS A 1 276 ? -0.986 17.518 15.497 1.00 94.00 276 LYS A N 1
ATOM 2181 C CA . LYS A 1 276 ? -2.320 17.710 14.907 1.00 94.00 276 LYS A CA 1
ATOM 2182 C C . LYS A 1 276 ? -2.745 16.498 14.075 1.00 94.00 276 LYS A C 1
ATOM 2184 O O . LYS A 1 276 ? -3.913 16.122 14.083 1.00 94.00 276 LYS A O 1
ATOM 2189 N N . GLY A 1 277 ? -1.794 15.905 13.356 1.00 94.50 277 GLY A N 1
ATOM 2190 C CA . GLY A 1 277 ? -1.992 14.682 12.595 1.00 94.50 277 GLY A CA 1
ATOM 2191 C C . GLY A 1 277 ? -2.401 13.502 13.476 1.00 94.50 277 GLY A C 1
ATOM 2192 O O . GLY A 1 277 ? -3.428 12.878 13.222 1.00 94.50 277 GLY A O 1
ATOM 2193 N N . ILE A 1 278 ? -1.652 13.274 14.555 1.00 96.62 278 ILE A N 1
ATOM 2194 C CA . ILE A 1 278 ? -1.912 12.213 15.537 1.00 96.62 278 ILE A CA 1
ATOM 2195 C C . ILE A 1 278 ? -3.267 12.418 16.230 1.00 96.62 278 ILE A C 1
ATOM 2197 O O . ILE A 1 278 ? -4.063 11.486 16.322 1.00 96.62 278 ILE A O 1
ATOM 2201 N N . GLU A 1 279 ? -3.577 13.644 16.668 1.00 97.75 279 GLU A N 1
ATOM 2202 C CA . GLU A 1 279 ? -4.874 13.991 17.276 1.00 97.75 279 GLU A CA 1
ATOM 2203 C C . GLU A 1 279 ? -6.041 13.677 16.322 1.00 97.75 279 GLU A C 1
ATOM 2205 O O . GLU A 1 279 ? -7.018 13.031 16.710 1.00 97.75 279 GLU A O 1
ATOM 2210 N N . LYS A 1 280 ? -5.927 14.084 15.052 1.00 98.19 280 LYS A N 1
ATOM 2211 C CA . LYS A 1 280 ? -6.950 13.840 14.026 1.00 98.19 280 LYS A CA 1
ATOM 2212 C C . LYS A 1 280 ? -7.132 12.347 13.745 1.00 98.19 280 LYS A C 1
ATOM 2214 O O . LYS A 1 280 ? -8.266 11.870 13.680 1.00 98.19 280 LYS A O 1
ATOM 2219 N N . THR A 1 281 ? -6.040 11.599 13.614 1.00 98.50 281 THR A N 1
ATOM 2220 C CA . THR A 1 281 ? -6.103 10.150 13.387 1.00 98.50 281 THR A CA 1
ATOM 2221 C C . THR A 1 281 ? -6.682 9.417 14.593 1.00 98.50 281 THR A C 1
ATOM 2223 O O . THR A 1 281 ? -7.502 8.517 14.415 1.00 98.50 281 THR A O 1
ATOM 2226 N N . GLN A 1 282 ? -6.363 9.841 15.819 1.00 98.62 282 GLN A N 1
ATOM 2227 C CA . GLN A 1 282 ? -6.941 9.265 17.033 1.00 98.62 282 GLN A CA 1
ATOM 2228 C C . GLN A 1 282 ? -8.462 9.488 17.122 1.00 98.62 282 GLN A C 1
ATOM 2230 O O . GLN A 1 282 ? -9.195 8.587 17.526 1.00 98.62 282 GLN A O 1
ATOM 2235 N N . GLN A 1 283 ? -8.970 10.647 16.693 1.00 98.56 283 GLN A N 1
ATOM 2236 C CA . GLN A 1 283 ? -10.418 10.891 16.611 1.00 98.56 283 GLN A CA 1
ATOM 2237 C C . GLN A 1 283 ? -11.103 9.947 15.612 1.00 98.56 283 GLN A C 1
ATOM 2239 O O . GLN A 1 283 ? -12.142 9.354 15.918 1.00 98.56 283 GLN A O 1
ATOM 2244 N N . LYS A 1 284 ? -10.505 9.762 14.426 1.00 98.62 284 LYS A N 1
ATOM 2245 C CA . LYS A 1 284 ? -11.006 8.812 13.421 1.00 98.62 284 LYS A CA 1
ATOM 2246 C C . LYS A 1 284 ? -10.955 7.369 13.925 1.00 98.62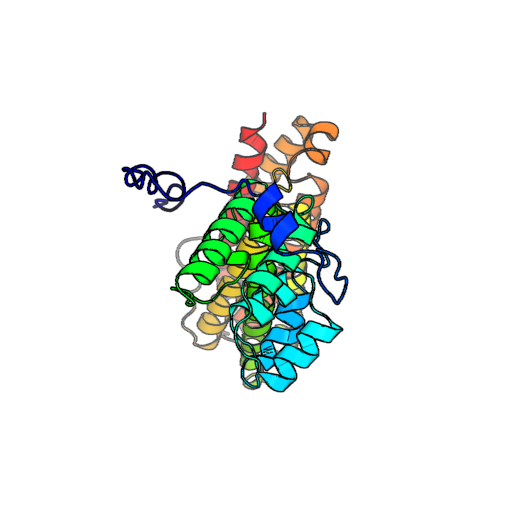 284 LYS A C 1
ATOM 2248 O O . LYS A 1 284 ? -11.910 6.625 13.713 1.00 98.62 284 LYS A O 1
ATOM 2253 N N . PHE A 1 285 ? -9.908 7.010 14.667 1.00 98.62 285 PHE A N 1
ATOM 2254 C CA . PHE A 1 285 ? -9.782 5.702 15.306 1.00 98.62 285 PHE A CA 1
ATOM 2255 C C . PHE A 1 285 ? -10.957 5.389 16.242 1.00 98.62 285 PHE A C 1
ATOM 2257 O O . PHE A 1 285 ? -11.503 4.294 16.169 1.00 98.62 285 PHE A O 1
ATOM 2264 N N . PHE A 1 286 ? -11.396 6.330 17.084 1.00 98.38 286 PHE A N 1
ATOM 2265 C CA . PHE A 1 286 ? -12.534 6.076 17.978 1.00 98.38 286 PHE A CA 1
ATOM 2266 C C . PHE A 1 286 ? -13.837 5.813 17.213 1.00 98.38 286 PHE A C 1
ATOM 2268 O O . PHE A 1 286 ? -14.592 4.919 17.584 1.00 98.38 286 PHE A O 1
ATOM 2275 N N . THR A 1 287 ? -14.067 6.519 16.101 1.00 98.50 287 THR A N 1
ATOM 2276 C CA . THR A 1 287 ? -15.232 6.259 15.232 1.00 98.50 287 THR A CA 1
ATOM 2277 C C . THR A 1 287 ? -15.154 4.861 14.608 1.00 98.50 287 THR A C 1
ATOM 2279 O O . THR A 1 287 ? -16.141 4.126 14.574 1.00 98.50 287 THR A O 1
ATOM 2282 N N . PHE A 1 288 ? -13.965 4.464 14.148 1.00 98.56 288 PHE A N 1
ATO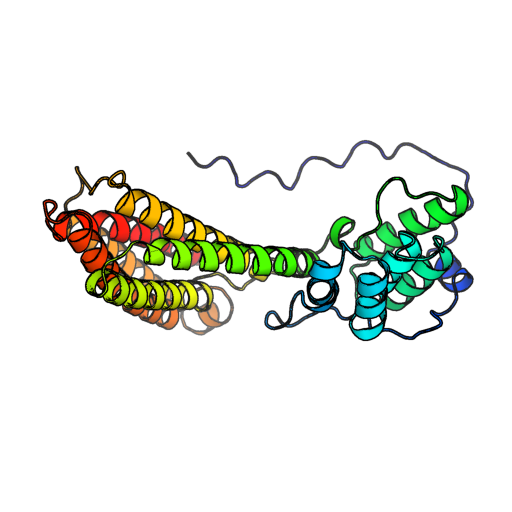M 2283 C CA . PHE A 1 288 ? -13.694 3.113 13.659 1.00 98.56 288 PHE A CA 1
ATOM 2284 C C . PHE A 1 288 ? -13.940 2.040 14.735 1.00 98.56 288 PHE A C 1
ATOM 2286 O O . PHE A 1 288 ? -14.671 1.085 14.480 1.00 98.56 288 PHE A O 1
ATOM 2293 N N . LEU A 1 289 ? -13.413 2.227 15.949 1.00 98.06 289 LEU A N 1
ATOM 2294 C CA . LEU A 1 289 ? -13.584 1.316 17.086 1.00 98.06 289 LEU A CA 1
ATOM 2295 C C . LEU A 1 289 ? -15.063 1.108 17.448 1.00 98.06 289 LEU A C 1
ATOM 2297 O O . LEU A 1 289 ? -15.496 -0.029 17.660 1.00 98.06 289 LEU A O 1
ATOM 2301 N N . THR A 1 290 ? -15.844 2.190 17.503 1.00 98.12 290 THR A N 1
ATOM 2302 C CA . THR A 1 290 ? -17.284 2.129 17.790 1.00 98.12 290 THR A CA 1
ATOM 2303 C C . THR A 1 290 ? -18.027 1.330 16.722 1.00 98.12 290 THR A C 1
ATOM 2305 O O . THR A 1 290 ? -18.759 0.400 17.061 1.00 98.12 290 THR A O 1
ATOM 2308 N N . ASN A 1 291 ? -17.798 1.628 15.439 1.00 98.38 291 ASN A N 1
ATOM 2309 C CA . ASN A 1 291 ? -18.491 0.936 14.349 1.00 98.38 291 ASN A CA 1
ATOM 2310 C C . ASN A 1 291 ? -18.068 -0.535 14.234 1.00 98.38 291 ASN A C 1
ATOM 2312 O O . ASN A 1 291 ? -18.912 -1.390 13.978 1.00 98.38 291 ASN A O 1
ATOM 2316 N N . PHE A 1 292 ? -16.793 -0.854 14.485 1.00 97.94 292 PHE A N 1
ATOM 2317 C CA . PHE A 1 292 ? -16.329 -2.241 14.566 1.00 97.94 292 PHE A CA 1
ATOM 2318 C C . PHE A 1 292 ? -17.075 -3.012 15.656 1.00 97.94 292 PHE A C 1
ATOM 2320 O O . PHE A 1 292 ? -17.567 -4.111 15.421 1.00 97.94 292 PHE A O 1
ATOM 2327 N N . THR A 1 293 ? -17.173 -2.424 16.850 1.00 96.88 293 THR A N 1
ATOM 2328 C CA . THR A 1 293 ? -17.818 -3.061 18.005 1.00 96.88 293 THR A CA 1
ATOM 2329 C C . THR A 1 293 ? -19.296 -3.345 17.728 1.00 96.88 293 THR A C 1
ATOM 2331 O O . THR A 1 293 ? -19.798 -4.396 18.131 1.00 96.88 293 THR A O 1
ATOM 2334 N N . LEU A 1 294 ? -19.980 -2.451 17.005 1.00 97.00 294 LEU A N 1
ATOM 2335 C CA . LEU A 1 294 ? -21.357 -2.662 16.559 1.00 97.00 294 LEU A CA 1
ATOM 2336 C C . LEU A 1 294 ? -21.464 -3.876 15.623 1.00 97.00 294 LEU A C 1
ATOM 2338 O O . LEU A 1 294 ? -22.196 -4.812 15.933 1.00 97.00 294 LEU A O 1
ATOM 2342 N N . VAL A 1 295 ? -20.676 -3.907 14.542 1.00 97.56 295 VAL A N 1
ATOM 2343 C CA . VAL A 1 295 ? -20.663 -5.029 13.582 1.00 97.56 295 VAL A CA 1
ATOM 2344 C C . VAL A 1 295 ? -20.311 -6.351 14.271 1.00 97.56 295 VAL A C 1
ATOM 2346 O O . VAL A 1 295 ? -20.941 -7.375 14.003 1.00 97.56 295 VAL A O 1
ATOM 2349 N N . ALA A 1 296 ? -19.342 -6.339 15.189 1.00 97.06 296 ALA A N 1
ATOM 2350 C CA . ALA A 1 296 ? -18.947 -7.522 15.946 1.00 97.06 296 ALA A CA 1
ATOM 2351 C C . ALA A 1 296 ? -20.076 -8.052 16.839 1.00 97.06 296 ALA A C 1
ATOM 2353 O O . ALA A 1 296 ? -20.329 -9.256 16.864 1.00 97.06 296 ALA A O 1
ATOM 2354 N N . SER A 1 297 ? -20.798 -7.157 17.515 1.00 95.88 297 SER A N 1
ATOM 2355 C CA . SER A 1 297 ? -21.921 -7.527 18.385 1.00 95.88 297 SER A CA 1
ATOM 2356 C C . SER A 1 297 ? -23.107 -8.092 17.593 1.00 95.88 297 SER A C 1
ATOM 2358 O O . SER A 1 297 ? -23.787 -8.992 18.070 1.00 95.88 297 SER A O 1
ATOM 2360 N N . GLU A 1 298 ? -23.332 -7.629 16.361 1.00 96.00 298 GLU A N 1
ATOM 2361 C CA . GLU A 1 298 ? -24.375 -8.171 15.476 1.00 96.00 298 GLU A CA 1
ATOM 2362 C C . GLU A 1 298 ? -24.056 -9.580 14.949 1.00 96.00 298 GLU A C 1
ATOM 2364 O O . GLU A 1 298 ? -24.969 -10.362 14.685 1.00 96.00 298 GLU A O 1
ATOM 2369 N N . HIS A 1 299 ? -22.773 -9.920 14.787 1.00 95.12 299 HIS A N 1
ATOM 2370 C CA . HIS A 1 299 ? -22.337 -11.243 14.314 1.00 95.12 299 HIS A CA 1
ATOM 2371 C C . HIS A 1 299 ? -22.140 -12.255 15.452 1.00 95.12 299 HIS A C 1
ATOM 2373 O O . HIS A 1 299 ? -22.172 -13.467 15.223 1.00 95.12 299 HIS A O 1
ATOM 2379 N N . ALA A 1 300 ? -21.959 -11.766 16.678 1.00 95.06 300 ALA A N 1
ATOM 2380 C CA . ALA A 1 300 ? -21.755 -12.569 17.874 1.00 95.06 300 ALA A CA 1
ATOM 2381 C C . ALA A 1 300 ? -22.527 -11.974 19.071 1.00 95.06 300 ALA A C 1
ATOM 2383 O O . ALA A 1 300 ? -21.908 -11.441 19.996 1.00 95.06 300 ALA A O 1
ATOM 2384 N N . PRO A 1 301 ? -23.871 -12.078 19.076 1.00 94.94 301 PRO A N 1
ATOM 2385 C CA . PRO A 1 301 ? -24.728 -11.442 20.083 1.00 94.94 301 PRO A CA 1
ATOM 2386 C C . PRO A 1 301 ? -24.516 -11.981 21.505 1.00 94.94 301 PRO A C 1
ATOM 2388 O O . PRO A 1 301 ? -24.779 -11.274 22.475 1.00 94.94 301 PRO A O 1
ATOM 2391 N N . ASP A 1 302 ? -23.990 -13.201 21.640 1.00 94.38 302 ASP A N 1
ATOM 2392 C CA . ASP A 1 302 ? -23.672 -13.818 22.934 1.00 94.38 302 ASP A CA 1
ATOM 2393 C C . ASP A 1 302 ? -22.399 -13.240 23.581 1.00 94.38 302 ASP A C 1
ATOM 2395 O O . ASP A 1 302 ? -22.081 -13.539 24.734 1.00 94.38 302 ASP A O 1
ATOM 2399 N N . VAL A 1 303 ? -21.635 -12.423 22.846 1.00 94.25 303 VAL A N 1
ATOM 2400 C CA . VAL A 1 303 ? -20.400 -11.803 23.328 1.00 94.25 303 VAL A CA 1
ATOM 2401 C C . VAL A 1 303 ? -20.660 -10.330 23.656 1.00 94.25 303 VAL A C 1
ATOM 2403 O O . VAL A 1 303 ? -20.967 -9.552 22.752 1.00 94.25 303 VAL A O 1
ATOM 2406 N N . PRO A 1 304 ? -20.472 -9.897 24.920 1.00 93.00 304 PRO A N 1
ATOM 2407 C CA . PRO A 1 304 ? -20.668 -8.502 25.297 1.00 93.00 304 PRO A CA 1
ATOM 2408 C C . PRO A 1 304 ? -19.790 -7.542 24.472 1.00 93.00 304 PRO A C 1
ATOM 2410 O O . PRO A 1 304 ? -18.603 -7.833 24.288 1.00 93.00 304 PRO A O 1
ATOM 2413 N N . PRO A 1 305 ? -20.295 -6.364 24.055 1.00 90.75 305 PRO A N 1
ATOM 2414 C CA . PRO A 1 305 ? -19.535 -5.375 23.279 1.00 90.75 305 PRO A CA 1
ATOM 2415 C C . PRO A 1 305 ? -18.140 -5.049 23.847 1.00 90.75 305 PRO A C 1
ATOM 2417 O O . PRO A 1 305 ? -17.159 -4.924 23.112 1.00 90.75 305 PRO A O 1
ATOM 2420 N N . GLN A 1 306 ? -18.015 -5.003 25.177 1.00 92.06 306 GLN A N 1
ATOM 2421 C CA . GLN A 1 306 ? -16.778 -4.685 25.905 1.00 92.06 306 GLN A CA 1
ATOM 2422 C C . GLN A 1 306 ? -15.676 -5.744 25.736 1.00 92.06 306 GLN A C 1
ATOM 2424 O O . GLN A 1 306 ? -14.525 -5.517 26.108 1.00 92.06 306 GLN A O 1
ATOM 2429 N N . LYS A 1 307 ? -16.009 -6.925 25.207 1.00 93.44 307 LYS A N 1
ATOM 2430 C CA . LYS A 1 307 ? -15.052 -7.996 24.907 1.00 93.44 307 LYS A CA 1
ATOM 2431 C C . LYS A 1 307 ? -14.416 -7.849 23.519 1.00 93.44 307 LYS A C 1
ATOM 2433 O O . LYS A 1 307 ? -13.343 -8.414 23.293 1.00 93.44 307 LYS A O 1
ATOM 2438 N N . TRP A 1 308 ? -15.028 -7.066 22.628 1.00 94.62 308 TRP A N 1
ATOM 2439 C CA . TRP A 1 308 ? -14.518 -6.779 21.282 1.00 94.62 308 TRP A CA 1
ATOM 2440 C C . TRP A 1 308 ? -13.550 -5.598 21.259 1.00 94.62 308 TRP A C 1
ATOM 2442 O O . TRP A 1 308 ? -12.516 -5.660 20.595 1.00 94.62 308 TRP A O 1
ATOM 2452 N N . GLN A 1 309 ? -13.841 -4.554 22.038 1.00 94.44 309 GLN A N 1
ATOM 2453 C CA . GLN A 1 309 ? -13.041 -3.326 22.086 1.00 94.44 309 GLN A CA 1
ATOM 2454 C C . GLN A 1 309 ? -11.536 -3.549 22.345 1.00 94.44 309 GLN A C 1
ATOM 2456 O O . GLN A 1 309 ? -10.731 -2.977 21.606 1.00 94.44 309 GLN A O 1
ATOM 2461 N N . PRO A 1 310 ? -11.098 -4.404 23.299 1.00 94.56 310 PRO A N 1
ATOM 2462 C CA . PRO A 1 310 ? -9.675 -4.546 23.595 1.00 94.56 310 PRO A CA 1
ATOM 2463 C C . PRO A 1 310 ? -8.853 -5.056 22.405 1.00 94.56 310 PRO A C 1
ATOM 2465 O O . PRO A 1 310 ? -7.681 -4.712 22.302 1.00 94.56 310 PRO A O 1
ATOM 2468 N N . LEU A 1 311 ? -9.441 -5.846 21.497 1.00 92.69 311 LEU A N 1
ATOM 2469 C CA . LEU A 1 311 ? -8.747 -6.360 20.311 1.00 92.69 311 LEU A CA 1
ATOM 2470 C C . LEU A 1 311 ? -8.231 -5.208 19.434 1.00 92.69 311 LEU A C 1
ATOM 2472 O O . LEU A 1 311 ? -7.046 -5.144 19.106 1.00 92.69 311 LEU A O 1
ATOM 2476 N N . ILE A 1 312 ? -9.121 -4.272 19.104 1.00 95.19 312 ILE A N 1
ATOM 2477 C CA . ILE A 1 312 ? -8.817 -3.125 18.245 1.00 95.19 312 ILE A CA 1
ATOM 2478 C C . ILE A 1 312 ? -8.014 -2.060 19.004 1.00 95.19 312 ILE A C 1
ATOM 2480 O O . ILE A 1 312 ? -7.097 -1.455 18.445 1.00 95.19 312 ILE A O 1
ATOM 2484 N N . THR A 1 313 ? -8.276 -1.879 20.300 1.00 96.38 313 THR A N 1
ATOM 2485 C CA . THR A 1 313 ? -7.486 -0.985 21.160 1.00 96.38 313 THR A CA 1
ATOM 2486 C C . THR A 1 313 ? -6.028 -1.433 21.263 1.00 96.38 313 THR A C 1
ATOM 2488 O O . THR A 1 313 ? -5.128 -0.602 21.176 1.00 96.38 313 THR A O 1
ATOM 2491 N N . LEU A 1 314 ? -5.755 -2.738 21.383 1.00 95.00 314 LEU A N 1
ATOM 2492 C CA . LEU A 1 314 ? -4.385 -3.266 21.402 1.00 95.00 314 LEU A CA 1
ATOM 2493 C C . LEU A 1 314 ? -3.669 -3.069 20.059 1.00 95.00 314 LEU A C 1
ATOM 2495 O O . LEU A 1 314 ? -2.476 -2.759 20.041 1.00 95.00 314 LEU A O 1
ATOM 2499 N N . PHE A 1 315 ? -4.388 -3.199 18.941 1.00 95.50 315 PHE A N 1
ATOM 2500 C CA . PHE A 1 315 ? -3.859 -2.857 17.620 1.00 95.50 315 PHE A CA 1
ATOM 2501 C C . PHE A 1 315 ? -3.409 -1.386 17.568 1.00 95.50 315 PHE A C 1
ATOM 2503 O O . PHE A 1 315 ? -2.256 -1.105 17.226 1.00 95.50 315 PHE A O 1
ATOM 2510 N N . ARG A 1 316 ? -4.263 -0.452 18.003 1.00 97.94 316 ARG A N 1
ATOM 2511 C CA . ARG A 1 316 ? -3.919 0.976 18.024 1.00 97.94 316 ARG A CA 1
ATOM 2512 C C . ARG A 1 316 ? -2.806 1.303 19.009 1.00 97.94 316 ARG A C 1
ATOM 2514 O O . ARG A 1 316 ? -1.914 2.076 18.676 1.00 97.94 316 ARG A O 1
ATOM 2521 N N . LEU A 1 317 ? -2.808 0.688 20.190 1.00 97.50 317 LEU A N 1
ATOM 2522 C CA . LEU A 1 317 ? -1.729 0.816 21.170 1.00 97.50 317 LEU A CA 1
ATOM 2523 C C . LEU A 1 317 ? -0.372 0.456 20.551 1.00 97.50 317 LEU A C 1
ATOM 2525 O O . LEU A 1 317 ? 0.606 1.172 20.755 1.00 97.50 317 LEU A O 1
ATOM 2529 N N . ASN A 1 318 ? -0.304 -0.623 19.768 1.00 97.19 318 ASN A N 1
ATOM 2530 C CA . ASN A 1 318 ? 0.932 -1.013 19.092 1.00 97.19 318 ASN A CA 1
ATOM 2531 C C . ASN A 1 318 ? 1.372 0.020 18.046 1.00 97.19 318 ASN A C 1
ATOM 2533 O O . ASN A 1 318 ? 2.564 0.313 17.964 1.00 97.19 318 ASN A O 1
ATOM 2537 N N . GLN A 1 319 ? 0.442 0.604 17.283 1.00 97.38 319 GLN A N 1
ATOM 2538 C CA . GLN A 1 319 ? 0.770 1.707 16.372 1.00 97.38 319 GLN A CA 1
ATOM 2539 C C . GLN A 1 319 ? 1.300 2.926 17.136 1.00 97.38 319 GLN A C 1
ATOM 2541 O O . GLN A 1 319 ? 2.370 3.428 16.806 1.00 97.38 319 GLN A O 1
ATOM 2546 N N . LEU A 1 320 ? 0.624 3.355 18.205 1.00 98.25 320 LEU A N 1
ATOM 2547 C CA . LEU A 1 320 ? 1.063 4.492 19.022 1.00 98.25 320 LEU A CA 1
ATOM 2548 C C . LEU A 1 320 ? 2.450 4.264 19.638 1.00 98.25 320 LEU A C 1
ATOM 2550 O O . LEU A 1 320 ? 3.263 5.182 19.648 1.00 98.25 320 LEU A O 1
ATOM 2554 N N . LYS A 1 321 ? 2.762 3.041 20.088 1.00 97.56 321 LYS A N 1
ATOM 2555 C CA . LYS A 1 321 ? 4.104 2.682 20.578 1.00 97.56 321 LYS A CA 1
ATOM 2556 C C . LYS A 1 321 ? 5.174 2.805 19.491 1.00 97.56 321 LYS A C 1
ATOM 2558 O O . LYS A 1 321 ? 6.253 3.323 19.767 1.00 97.56 321 LYS A O 1
ATOM 2563 N N . LYS A 1 322 ? 4.884 2.360 18.261 1.00 95.56 322 LYS A N 1
ATOM 2564 C CA . LYS A 1 322 ? 5.795 2.531 17.114 1.00 95.56 322 LYS A CA 1
ATOM 2565 C C . LYS A 1 322 ? 6.025 4.014 16.807 1.00 95.56 322 LYS A C 1
ATOM 2567 O O . LYS A 1 322 ? 7.166 4.412 16.602 1.00 95.56 322 LYS A O 1
ATOM 2572 N N . LEU A 1 323 ? 4.965 4.826 16.831 1.00 94.69 323 LEU A N 1
ATOM 2573 C CA . LEU A 1 323 ? 5.055 6.276 16.622 1.00 94.69 323 LEU A CA 1
ATOM 2574 C C . LEU A 1 323 ? 5.857 6.963 17.725 1.00 94.69 323 LEU A C 1
ATOM 2576 O O . LEU A 1 323 ? 6.709 7.792 17.429 1.00 94.69 323 LEU A O 1
ATOM 2580 N N . LEU A 1 324 ? 5.622 6.600 18.987 1.00 95.12 324 LEU A N 1
ATOM 2581 C CA . LEU A 1 324 ? 6.384 7.122 20.116 1.00 95.12 324 LEU A CA 1
ATOM 2582 C C . LEU A 1 324 ? 7.871 6.820 19.944 1.00 95.12 324 LEU A C 1
ATOM 2584 O O . LEU A 1 324 ? 8.676 7.744 19.992 1.00 95.12 324 LEU A O 1
ATOM 2588 N N . HIS A 1 325 ? 8.219 5.565 19.646 1.00 93.50 325 HIS A N 1
ATOM 2589 C CA . HIS A 1 325 ? 9.601 5.176 19.380 1.00 93.50 325 HIS A CA 1
ATOM 2590 C C . HIS A 1 325 ? 10.222 6.008 18.249 1.00 93.50 325 HIS A C 1
ATOM 2592 O O . HIS A 1 325 ? 11.270 6.619 18.452 1.00 93.50 325 HIS A O 1
ATOM 2598 N N . LEU A 1 326 ? 9.535 6.102 17.106 1.00 90.06 326 LEU A N 1
ATOM 2599 C CA . LEU A 1 326 ? 9.965 6.889 15.951 1.00 90.06 326 LEU A CA 1
ATOM 2600 C C . LEU A 1 326 ? 10.232 8.355 16.321 1.00 90.06 326 LEU A C 1
ATOM 2602 O O . LEU A 1 326 ? 11.304 8.875 16.042 1.00 90.06 326 LEU A O 1
ATOM 2606 N N . VAL A 1 327 ? 9.286 9.028 16.983 1.00 88.81 327 VAL A N 1
ATOM 2607 C CA . VAL A 1 327 ? 9.424 10.457 17.308 1.00 88.81 327 VAL A CA 1
ATOM 2608 C C . VAL A 1 327 ? 10.498 10.693 18.378 1.00 88.81 327 VAL A C 1
ATOM 2610 O O . VAL A 1 327 ? 11.183 11.713 18.322 1.00 88.81 327 VAL A O 1
ATOM 2613 N N . THR A 1 328 ? 10.684 9.765 19.324 1.00 89.38 328 THR A N 1
ATOM 2614 C CA . THR A 1 328 ? 11.750 9.869 20.339 1.00 89.38 328 THR A CA 1
ATOM 2615 C C . THR A 1 328 ? 13.150 9.621 19.783 1.00 89.38 328 THR A C 1
ATOM 2617 O O . THR A 1 328 ? 14.092 10.234 20.266 1.00 89.38 328 THR A O 1
ATOM 2620 N N . ALA A 1 329 ? 13.303 8.785 18.750 1.00 84.94 329 ALA A N 1
ATOM 2621 C CA . ALA A 1 329 ? 14.604 8.497 18.138 1.00 84.94 329 ALA A CA 1
ATOM 2622 C C . ALA A 1 329 ? 15.221 9.701 17.393 1.00 84.94 329 ALA A C 1
ATOM 2624 O O . ALA A 1 329 ? 16.395 9.665 17.037 1.00 84.94 329 ALA A O 1
ATOM 2625 N N . HIS A 1 330 ? 14.436 10.754 17.153 1.00 69.25 330 HIS A N 1
ATOM 2626 C CA . HIS A 1 330 ? 14.857 11.989 16.484 1.00 69.25 330 HIS A CA 1
ATOM 2627 C C . HIS A 1 330 ? 15.060 13.180 17.443 1.00 69.25 330 HIS A C 1
ATOM 2629 O O . HIS A 1 330 ? 15.122 14.319 16.973 1.00 69.25 330 HIS A O 1
ATOM 2635 N N . GLN A 1 331 ? 15.090 12.946 18.760 1.00 64.50 331 GLN A N 1
ATOM 2636 C CA . GLN A 1 331 ? 15.427 13.958 19.776 1.00 64.50 331 GLN A CA 1
ATOM 2637 C C . GLN A 1 331 ? 16.925 13.972 20.067 1.00 64.50 331 GLN A C 1
ATOM 2639 O O . GLN A 1 331 ? 17.450 15.090 20.255 1.00 64.50 331 GLN A O 1
#

Solvent-accessible surface area (backbone atoms only — not comparable to full-atom values): 18310 Å² total; per-residue (Å²): 143,84,90,84,87,82,88,86,84,86,89,87,88,86,85,88,77,83,88,84,87,69,91,77,69,50,70,66,53,52,34,60,73,34,37,76,51,93,69,89,49,63,56,78,67,65,91,48,86,91,61,39,30,53,41,68,48,71,29,48,86,32,63,89,42,41,62,61,20,41,54,37,38,72,74,53,30,37,16,62,50,48,17,28,37,27,48,58,23,48,75,50,78,63,34,35,50,57,13,41,9,24,48,54,70,26,60,92,66,50,54,68,70,29,46,51,52,49,48,53,55,37,53,52,20,60,76,68,73,48,69,97,60,84,58,51,70,76,79,41,56,78,48,46,57,56,43,29,34,54,42,36,40,55,47,55,56,50,55,50,52,54,48,53,53,55,55,54,60,48,73,79,46,55,76,68,56,35,53,43,44,54,56,21,51,52,28,42,49,54,20,52,51,35,37,59,76,21,58,46,56,71,50,73,66,50,25,63,45,54,48,52,50,52,52,51,53,52,51,52,51,49,47,50,53,49,54,27,40,75,70,71,64,55,74,60,46,85,86,57,51,41,69,57,34,49,50,53,33,49,52,50,47,52,52,39,47,52,52,44,60,74,61,37,69,74,53,26,80,69,51,38,52,34,56,71,32,47,54,54,24,52,55,32,40,52,54,21,53,53,32,46,33,51,44,50,28,75,68,38,72,92,47,62,53,67,34,46,48,24,53,59,37,48,54,50,33,53,52,45,52,53,49,36,52,57,62,60,75,76,112

Sequence (331 aa):
MNHLAFFFLYLSISLLTQDTHASDLSFVEICTQAGKPKIAKKCQFYSNSENMGAMYTTCRHLEKDPALFKKCLFKYGDALDMAAVYANGIDLKPDFWRAISYVCSCENQVSPAEFEAMIKVLYRATQTKNLEEKFHFCRYVTSSASAAACYAAKHQAIIQSLKDDLEAISKSFSPAQKKSYETFLQSAHDFIKSHLDHEIDLSGSGRSLTIMNEHEDLLKLLLKTIIELVNKQLKPAHKTSCNSAESQMNTTYQELIDVCKKRGKKIADLYGPTRKGIEKTQQKFFTFLTNFTLVASEHAPDVPPQKWQPLITLFRLNQLKKLLHLVTAHQ

Nearest PDB structures (foldseek):
  6n2d-assembly1_a  TM=2.487E-01  e=4.204E+00  Bacillus sp. PS3
  5ic0-assembly1_A  TM=1.326E-01  e=9.422E-01  Mus musculus

Radius of gyration: 25.34 Å; Cα contacts (8 Å, |Δi|>4): 349; chains: 1; bounding box: 68×41×66 Å

Mean predicted aligned error: 7.78 Å

pLDDT: mean 86.55, std 17.12, range [26.11, 98.69]